Protein AF-0000000074027295 (afdb_homodimer)

Organism: NCBI:txid312168

Foldseek 3Di:
DPCVVVLLVQLVVCLVVVPLDDFPVVLCVSNPDDLCRLCVQLVHHSVLSVCQRQLNCVPPDPSSLVSSCVVSVHDSVSSVVRSVSNNVVNVVD/DPCVVVLLVQLVVCLVVVPLPDFPVVLCVSNPHDLCRLCVQLVHHSVLSVCQRQLNCVPPDPSSLVSSCVVSVHDSVSSVVRSVSNNVVNVVD

InterPro domains:
  IPR001387 Cro/C1-type, helix-turn-helix domain [PF01381] (24-77)
  IPR001387 Cro/C1-type, helix-turn-helix domain [PS50943] (24-80)
  IPR001387 Cro/C1-type, helix-turn-helix domain [SM00530] (23-79)
  IPR001387 Cro/C1-type, helix-turn-helix domain [cd00093] (23-76)
  IPR010982 Lambda repressor-like, DNA-binding domain superfamily [G3DSA:1.10.260.40] (20-90)
  I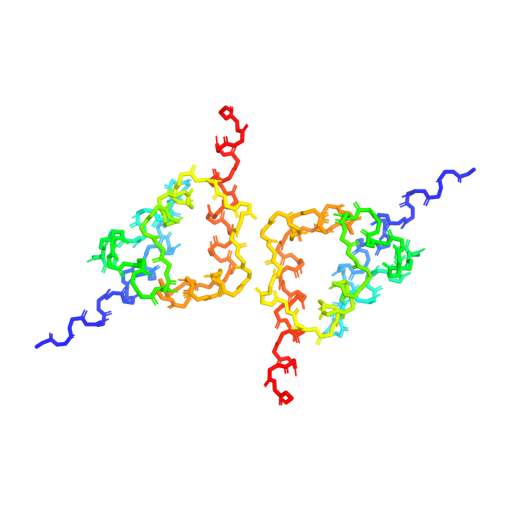PR010982 Lambda repressor-like, DNA-binding domain superfamily [SSF47413] (22-80)
  IPR050807 Transcriptional regulator/dioxygenase, bacterial-type [PTHR46797] (15-81)

Structure (mmCIF, N/CA/C/O backbone):
data_AF-0000000074027295-model_v1
#
loop_
_entity.id
_entity.type
_entity.pdbx_description
1 polymer Helix-turn-helix
#
loop_
_atom_site.group_PDB
_atom_site.id
_atom_site.type_symbol
_atom_site.label_atom_id
_atom_site.label_alt_id
_atom_site.label_comp_id
_atom_site.label_asym_id
_atom_site.label_entity_id
_atom_site.label_seq_id
_atom_site.pdbx_PDB_ins_code
_atom_site.Cartn_x
_atom_site.Cartn_y
_atom_site.Cartn_z
_atom_site.occupancy
_atom_site.B_iso_or_equiv
_atom_site.auth_seq_id
_atom_site.auth_comp_id
_atom_site.auth_asym_id
_atom_site.auth_atom_id
_atom_site.pdbx_PDB_model_num
ATOM 1 N N . MET A 1 1 ? 12.453 28.953 18.469 1 34.28 1 MET A N 1
ATOM 2 C CA . MET A 1 1 ? 12.086 27.766 19.234 1 34.28 1 MET A CA 1
ATOM 3 C C . MET A 1 1 ? 11.633 26.641 18.312 1 34.28 1 MET A C 1
ATOM 5 O O . MET A 1 1 ? 10.68 26.797 17.562 1 34.28 1 MET A O 1
ATOM 9 N N . TRP A 1 2 ? 12.477 25.875 17.781 1 38.69 2 TRP A N 1
ATOM 10 C CA . TRP A 1 2 ? 12.383 24.891 16.703 1 38.69 2 TRP A CA 1
ATOM 11 C C . TRP A 1 2 ? 11.383 23.797 17.062 1 38.69 2 TRP A C 1
ATOM 13 O O . TRP A 1 2 ? 11.539 23.109 18.062 1 38.69 2 TRP A O 1
ATOM 23 N N . GLN A 1 3 ? 10.07 23.984 16.953 1 45.84 3 GLN A N 1
ATOM 24 C CA . GLN A 1 3 ? 8.82 23.312 17.328 1 45.84 3 GLN A CA 1
ATOM 25 C C . GLN A 1 3 ? 8.75 21.922 16.719 1 45.84 3 GLN A C 1
ATOM 27 O O . GLN A 1 3 ? 7.703 21.266 16.75 1 45.84 3 GLN A O 1
ATOM 32 N N . PHE A 1 4 ? 9.719 21.578 16.031 1 50.09 4 PHE A N 1
ATOM 33 C CA . PHE A 1 4 ? 9.812 20.281 15.352 1 50.09 4 PHE A CA 1
ATOM 34 C C . PHE A 1 4 ? 9.703 19.141 16.344 1 50.09 4 PHE A C 1
ATOM 36 O O . PHE A 1 4 ? 9.352 18.016 15.969 1 50.09 4 PHE A O 1
ATOM 43 N N . PRO A 1 5 ? 10.219 19.266 17.516 1 54.22 5 PRO A N 1
ATOM 44 C CA . PRO A 1 5 ? 10.289 18.094 18.391 1 54.22 5 PRO A CA 1
ATOM 45 C C . PRO A 1 5 ? 8.914 17.625 18.859 1 54.22 5 PRO A C 1
ATOM 47 O O . PRO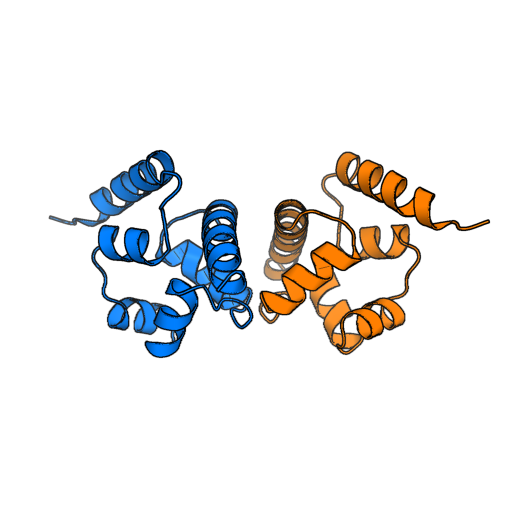 A 1 5 ? 8.719 16.422 19.094 1 54.22 5 PRO A O 1
ATOM 50 N N . THR A 1 6 ? 7.996 18.484 18.953 1 56.75 6 THR A N 1
ATOM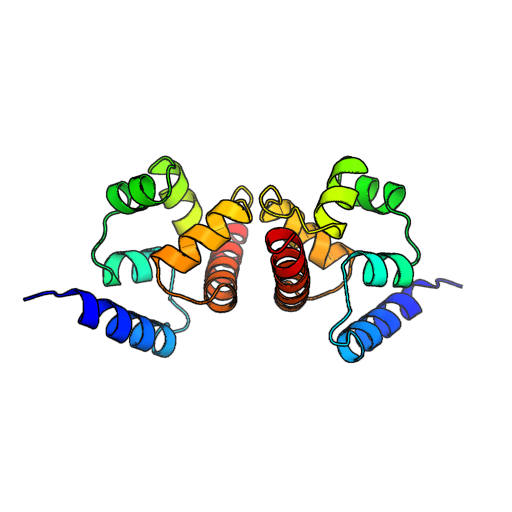 51 C CA . THR A 1 6 ? 6.695 18.172 19.547 1 56.75 6 THR A CA 1
ATOM 52 C C . THR A 1 6 ? 5.883 17.281 18.609 1 56.75 6 THR A C 1
ATOM 54 O O . THR A 1 6 ? 5.125 16.422 19.062 1 56.75 6 THR A O 1
ATOM 57 N N . ILE A 1 7 ? 6.188 17.547 17.438 1 54.62 7 ILE A N 1
ATOM 58 C CA . ILE A 1 7 ? 5.383 16.828 16.453 1 54.62 7 ILE A CA 1
ATOM 59 C C . ILE A 1 7 ? 5.66 15.328 16.562 1 54.62 7 ILE A C 1
ATOM 61 O O . ILE A 1 7 ? 4.73 14.516 16.531 1 54.62 7 ILE A O 1
ATOM 65 N N . PHE A 1 8 ? 6.93 14.984 16.688 1 55.16 8 PHE A N 1
ATOM 66 C CA . PHE A 1 8 ? 7.289 13.578 16.828 1 55.16 8 PHE A CA 1
ATOM 67 C C . PHE A 1 8 ? 6.633 12.961 18.047 1 55.16 8 PHE A C 1
ATOM 69 O O . PHE A 1 8 ? 6.172 11.82 18.016 1 55.16 8 PHE A O 1
ATOM 76 N N . VAL A 1 9 ? 6.766 13.695 19.109 1 54.19 9 VAL A N 1
ATOM 77 C CA . VAL A 1 9 ? 6.176 13.195 20.344 1 54.19 9 VAL A CA 1
ATOM 78 C C . VAL A 1 9 ? 4.668 13.023 20.172 1 54.19 9 VAL A C 1
ATOM 80 O O . VAL A 1 9 ? 4.086 12.047 20.641 1 54.19 9 VAL A O 1
ATOM 83 N N . ILE A 1 10 ? 4.16 13.969 19.5 1 51.97 10 ILE A N 1
ATOM 84 C CA . ILE A 1 10 ? 2.715 13.914 19.312 1 51.97 10 ILE A CA 1
ATOM 85 C C . ILE A 1 10 ? 2.348 12.711 18.453 1 51.97 10 ILE A C 1
ATOM 87 O O . ILE A 1 10 ? 1.39 11.992 18.75 1 51.97 10 ILE A O 1
ATOM 91 N N . ILE A 1 11 ? 3.215 12.531 17.469 1 53.41 11 ILE A N 1
ATOM 92 C CA . ILE A 1 11 ? 2.939 11.406 16.594 1 53.41 11 ILE A CA 1
ATOM 93 C C . ILE A 1 11 ? 2.971 10.109 17.375 1 53.41 11 ILE A C 1
ATOM 95 O O . ILE A 1 11 ? 2.133 9.227 17.172 1 53.41 11 ILE A O 1
ATOM 99 N N . ARG A 1 12 ? 3.992 10.039 18.094 1 55.5 12 ARG A N 1
ATOM 100 C CA . ARG A 1 12 ? 4.078 8.859 18.938 1 55.5 12 ARG A CA 1
ATOM 101 C C . ARG A 1 12 ? 2.838 8.719 19.812 1 55.5 12 ARG A C 1
ATOM 103 O O . ARG A 1 12 ? 2.326 7.613 20.016 1 55.5 12 ARG A O 1
ATOM 110 N N . ILE A 1 13 ? 2.473 9.734 20.406 1 52.91 13 ILE A N 1
ATOM 111 C CA . ILE A 1 13 ? 1.288 9.711 21.25 1 52.91 13 ILE A CA 1
ATOM 112 C C . ILE A 1 13 ? 0.061 9.352 20.422 1 52.91 13 ILE A C 1
ATOM 114 O O . ILE A 1 13 ? -0.791 8.578 20.859 1 52.91 13 ILE A O 1
ATOM 118 N N . ILE A 1 14 ? 0.11 9.977 19.312 1 51.75 14 ILE A N 1
ATOM 119 C CA . ILE A 1 14 ? -1.014 9.688 18.438 1 51.75 14 ILE A CA 1
ATOM 120 C C . ILE A 1 14 ? -1.02 8.203 18.078 1 51.75 14 ILE A C 1
ATOM 122 O O . ILE A 1 14 ? -2.07 7.555 18.094 1 51.75 14 ILE A O 1
ATOM 126 N N . ASN A 1 15 ? 0.142 7.742 17.703 1 52.56 15 ASN A N 1
ATOM 127 C CA . ASN A 1 15 ? 0.235 6.305 17.469 1 52.56 15 ASN A CA 1
ATOM 128 C C . ASN A 1 15 ? -0.338 5.512 18.641 1 52.56 15 ASN A C 1
ATOM 130 O O . ASN A 1 15 ? -0.957 4.465 18.438 1 52.56 15 ASN A O 1
ATOM 134 N N . TYR A 1 16 ? 0.054 5.953 19.766 1 48.75 16 TYR A N 1
ATOM 135 C CA . TYR A 1 16 ? -0.433 5.312 20.984 1 48.75 16 TYR A CA 1
ATOM 136 C C . TYR A 1 16 ? -1.922 5.574 21.172 1 48.75 16 TYR A C 1
ATOM 138 O O . TYR A 1 16 ? -2.643 4.723 21.703 1 48.75 16 TYR A O 1
ATOM 146 N N . THR A 1 17 ? -2.307 6.699 20.922 1 48.16 17 THR A N 1
ATOM 147 C CA . THR A 1 17 ? -3.691 7.055 21.203 1 48.16 17 THR A CA 1
ATOM 148 C C . THR A 1 17 ? -4.57 6.84 19.969 1 48.16 17 THR A C 1
ATOM 150 O O . THR A 1 17 ? -5.73 7.254 19.953 1 48.16 17 THR A O 1
ATOM 153 N N . ILE A 1 18 ? -3.912 6.75 18.922 1 48.94 18 ILE A N 1
ATOM 154 C CA . ILE A 1 18 ? -4.801 6.543 17.781 1 48.94 18 ILE A CA 1
ATOM 155 C C . ILE A 1 18 ? -5.836 5.477 18.125 1 48.94 18 ILE A C 1
ATOM 157 O O . ILE A 1 18 ? -5.508 4.289 18.219 1 48.94 18 ILE A O 1
ATOM 161 N N . GLY A 1 19 ? -6.582 5.727 18.938 1 48.5 19 GLY A N 1
ATOM 162 C CA . GLY A 1 19 ? -7.75 4.891 19.172 1 48.5 19 GLY A CA 1
ATOM 163 C C . GLY A 1 19 ? -8.445 4.461 17.891 1 48.5 19 GLY A C 1
ATOM 164 O O . GLY A 1 19 ? -7.938 4.707 16.797 1 48.5 19 GLY A O 1
ATOM 165 N N . SER A 1 20 ? -9.438 3.586 17.938 1 52.31 20 SER A N 1
ATOM 166 C CA . SER A 1 20 ? -10.328 2.998 16.938 1 52.31 20 SER A CA 1
ATOM 167 C C . SER A 1 20 ? -10.773 4.035 15.914 1 52.31 20 SER A C 1
ATOM 169 O O . SER A 1 20 ? -11.188 3.684 14.805 1 52.31 20 SER A O 1
ATOM 171 N N . ASP A 1 21 ? -10.531 5.375 16.203 1 57.62 21 ASP A N 1
ATOM 172 C CA . ASP A 1 21 ? -11.164 6.375 15.352 1 57.62 21 ASP A CA 1
ATOM 173 C C . ASP A 1 21 ? -10.125 7.164 14.57 1 57.62 21 ASP A C 1
ATOM 175 O O . ASP A 1 21 ? -10.438 8.203 13.977 1 57.62 21 ASP A O 1
ATOM 179 N N . ALA A 1 22 ? -8.938 6.727 14.633 1 65.06 22 ALA A N 1
ATOM 180 C CA . ALA A 1 22 ? -7.957 7.547 13.93 1 65.06 22 ALA A CA 1
ATOM 181 C C . ALA A 1 22 ? -8.102 7.39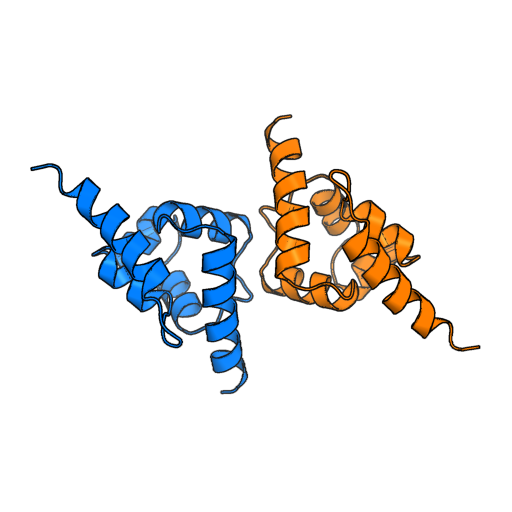1 12.414 1 65.06 22 ALA A C 1
ATOM 183 O O . ALA A 1 22 ? -8.375 6.297 11.922 1 65.06 22 ALA A O 1
ATOM 184 N N . ASN A 1 23 ? -8.102 8.578 11.867 1 82.12 23 ASN A N 1
ATOM 185 C CA . ASN A 1 23 ? -8.094 8.68 10.414 1 82.12 23 ASN A CA 1
ATOM 186 C C . ASN A 1 23 ? -7.023 9.648 9.93 1 82.12 23 ASN A C 1
ATOM 188 O O . ASN A 1 23 ? -6.359 10.305 10.734 1 82.12 23 ASN A O 1
ATO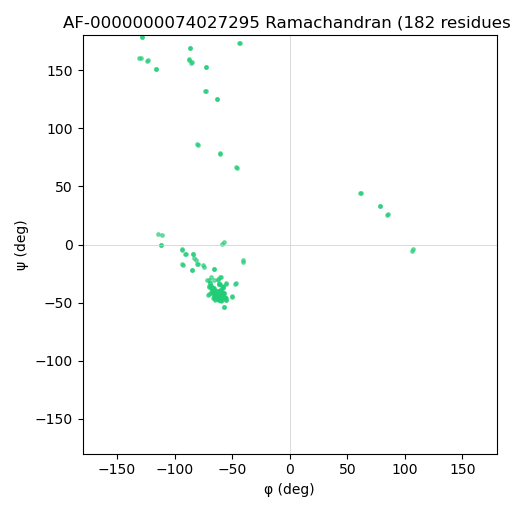M 192 N N . LEU A 1 24 ? -6.656 9.555 8.719 1 89.69 24 LEU A N 1
ATOM 193 C CA . LEU A 1 24 ? -5.621 10.375 8.102 1 89.69 24 LEU A CA 1
ATOM 194 C C . LEU A 1 24 ? -5.824 11.852 8.438 1 89.69 24 LEU A C 1
ATOM 196 O O . LEU A 1 24 ? -4.859 12.57 8.695 1 89.69 24 LEU A O 1
ATOM 200 N N . LYS A 1 25 ? -7.035 12.234 8.555 1 90.81 25 LYS A N 1
ATOM 201 C CA . LYS A 1 25 ? -7.375 13.617 8.883 1 90.81 25 LYS A CA 1
ATOM 202 C C . LYS A 1 25 ? -6.883 13.984 10.281 1 90.81 25 LYS A C 1
ATOM 204 O O . LYS A 1 25 ? -6.273 15.039 10.469 1 90.81 25 LYS A O 1
ATOM 209 N N . LYS A 1 26 ? -7.156 13.141 11.164 1 88.25 26 LYS A N 1
ATOM 210 C CA . LYS A 1 26 ? -6.758 13.398 12.539 1 88.25 26 LYS A CA 1
ATOM 211 C C . LYS A 1 26 ? -5.242 13.539 12.656 1 88.25 26 LYS A C 1
ATOM 213 O O . LYS A 1 26 ? -4.746 14.453 13.32 1 88.25 26 LYS A O 1
ATOM 218 N N . ILE A 1 27 ? -4.535 12.711 12.023 1 87.25 27 ILE A N 1
ATOM 219 C CA . ILE A 1 27 ? -3.076 12.742 12.062 1 87.25 27 ILE A CA 1
ATOM 220 C C . ILE A 1 27 ? -2.574 14.031 11.414 1 87.25 27 ILE A C 1
ATOM 222 O O . ILE A 1 27 ? -1.679 14.695 11.945 1 87.25 27 ILE A O 1
ATOM 226 N N . ARG A 1 28 ? -3.195 14.281 10.281 1 90.12 28 ARG A N 1
ATOM 227 C CA . ARG A 1 28 ? -2.795 15.492 9.578 1 90.12 28 ARG A CA 1
ATOM 228 C C . ARG A 1 28 ? -3.012 16.734 10.445 1 90.12 28 ARG A C 1
ATOM 230 O O . ARG A 1 28 ? -2.145 17.609 10.516 1 90.12 28 ARG A O 1
ATOM 237 N N . ILE A 1 29 ? -4.117 16.797 11.117 1 89.69 29 ILE A N 1
ATOM 238 C CA . ILE A 1 29 ? -4.473 17.922 11.969 1 89.69 29 ILE A CA 1
ATOM 239 C C . ILE A 1 29 ? -3.518 18 13.156 1 89.69 29 ILE A C 1
ATOM 241 O O . ILE A 1 29 ? -3.068 19.078 13.539 1 89.69 29 ILE A O 1
ATOM 245 N N . GLU A 1 30 ? -3.189 16.906 13.695 1 86.12 30 GLU A N 1
ATOM 246 C CA . GLU A 1 30 ? -2.256 16.828 14.82 1 86.12 30 GLU A CA 1
ATOM 247 C C . GLU A 1 30 ? -0.876 17.344 14.414 1 86.12 30 GLU A C 1
ATOM 249 O O . GLU A 1 30 ? -0.157 17.922 15.234 1 86.12 30 GLU A O 1
ATOM 254 N N . MET A 1 31 ? -0.562 17.188 13.219 1 86.88 31 MET A N 1
ATOM 255 C CA . MET A 1 31 ? 0.706 17.688 12.688 1 86.88 31 MET A CA 1
ATOM 256 C C . MET A 1 31 ? 0.629 19.172 12.391 1 86.88 31 MET A C 1
ATOM 258 O O . MET A 1 31 ? 1.637 19.797 12.047 1 86.88 31 MET A O 1
ATOM 262 N N . GLY A 1 32 ? -0.554 19.656 12.328 1 88.69 32 GLY A N 1
ATOM 263 C CA . GLY A 1 32 ? -0.75 21.078 12.133 1 88.69 32 GLY A CA 1
ATOM 264 C C . GLY A 1 32 ? -0.714 21.5 10.672 1 88.69 32 GLY A C 1
ATOM 265 O O . GLY A 1 32 ? -0.349 22.625 10.352 1 88.69 32 GLY A O 1
ATOM 266 N N . VAL A 1 33 ? -1.029 20.625 9.859 1 91.94 33 VAL A N 1
ATOM 267 C CA . VAL A 1 33 ? -0.957 20.969 8.445 1 91.94 33 VAL A CA 1
ATOM 268 C C . VAL A 1 33 ? -2.352 20.906 7.824 1 91.94 33 VAL A C 1
ATOM 270 O O . VAL A 1 33 ? -3.199 20.125 8.258 1 91.94 33 VAL A O 1
ATOM 273 N N . THR A 1 34 ? -2.533 21.719 6.805 1 95.5 34 THR A N 1
ATOM 274 C CA . THR A 1 34 ? -3.777 21.688 6.043 1 95.5 34 THR A CA 1
ATOM 275 C C . THR A 1 34 ? -3.709 20.641 4.938 1 95.5 34 THR A C 1
ATOM 277 O O . THR A 1 34 ? -2.641 20.094 4.656 1 95.5 34 THR A O 1
ATOM 280 N N . GLN A 1 35 ? -4.875 20.406 4.371 1 96.44 35 GLN A N 1
ATOM 281 C CA . GLN A 1 35 ? -4.887 19.5 3.221 1 96.44 35 GLN A CA 1
ATOM 282 C C . GLN A 1 35 ? -4.059 20.078 2.072 1 96.44 35 GLN A C 1
ATOM 284 O O . GLN A 1 35 ? -3.336 19.328 1.396 1 96.44 35 GLN A O 1
ATOM 289 N N . LYS A 1 36 ? -4.195 21.344 1.916 1 97.25 36 LYS A N 1
ATOM 290 C CA . LYS A 1 36 ? -3.463 22.031 0.854 1 97.25 36 LYS A CA 1
ATOM 291 C C . LYS A 1 36 ? -1.955 21.906 1.054 1 97.25 36 LYS A C 1
ATOM 293 O O . LYS A 1 36 ? -1.224 21.578 0.113 1 97.25 36 LYS A O 1
ATOM 298 N N . HIS A 1 37 ? -1.551 22.125 2.203 1 97.06 37 HIS A N 1
ATOM 299 C CA . HIS A 1 37 ? -0.127 22.047 2.51 1 97.06 37 HIS A CA 1
ATOM 300 C C . HIS A 1 37 ? 0.383 20.609 2.371 1 97.06 37 HIS A C 1
ATOM 302 O O . HIS A 1 37 ? 1.461 20.391 1.818 1 97.06 37 HIS A O 1
ATOM 308 N N . LEU A 1 38 ? -0.303 19.672 2.893 1 96.38 38 LEU A N 1
ATOM 309 C CA . LEU A 1 38 ? 0.07 18.266 2.742 1 96.38 38 LEU A CA 1
ATOM 310 C C . LEU A 1 38 ? 0.176 17.891 1.269 1 96.38 38 LEU A C 1
ATOM 312 O O . LEU A 1 38 ? 1.119 17.203 0.866 1 96.38 38 LEU A O 1
ATOM 316 N N . ALA A 1 39 ? -0.8 18.297 0.481 1 97.69 39 ALA A N 1
ATOM 317 C CA . ALA A 1 39 ? -0.813 18.031 -0.955 1 97.69 39 ALA A CA 1
ATOM 318 C C . ALA A 1 39 ? 0.443 18.578 -1.627 1 97.69 39 ALA A C 1
ATOM 320 O O . ALA A 1 39 ? 1.052 17.891 -2.461 1 97.69 39 ALA A O 1
ATOM 321 N N . LYS A 1 40 ? 0.799 19.734 -1.22 1 97.62 40 LYS A N 1
ATOM 322 C CA . LYS A 1 40 ? 2.008 20.344 -1.757 1 97.62 40 LYS A CA 1
ATOM 323 C C . LYS A 1 40 ? 3.248 19.531 -1.404 1 97.62 40 LYS A C 1
ATOM 325 O O . LYS A 1 40 ? 4.086 19.266 -2.266 1 97.62 40 LYS A O 1
ATOM 330 N N . MET A 1 41 ? 3.342 19.109 -0.179 1 96.06 41 MET A N 1
ATOM 331 C CA . MET A 1 41 ? 4.473 18.297 0.269 1 96.06 41 MET A CA 1
ATOM 332 C C . MET A 1 41 ? 4.535 16.984 -0.5 1 96.06 41 MET A C 1
ATOM 334 O O . MET A 1 41 ? 5.625 16.484 -0.779 1 96.06 41 MET A O 1
ATOM 338 N N . MET A 1 42 ? 3.439 16.469 -0.839 1 96.94 42 MET A N 1
ATOM 339 C CA . MET A 1 42 ? 3.34 15.188 -1.52 1 96.94 42 MET A CA 1
ATOM 340 C C . MET A 1 42 ? 3.5 15.352 -3.027 1 96.94 42 MET A C 1
ATOM 342 O O . MET A 1 42 ? 3.738 14.375 -3.742 1 96.94 42 MET A O 1
ATOM 346 N N . GLY A 1 43 ? 3.266 16.484 -3.5 1 97.31 43 GLY A N 1
ATOM 347 C CA . GLY A 1 43 ? 3.279 16.719 -4.934 1 97.31 43 GLY A CA 1
ATOM 348 C C . GLY A 1 43 ? 2.018 16.25 -5.629 1 97.31 43 GLY A C 1
ATOM 349 O O . GLY A 1 43 ? 2.076 15.711 -6.738 1 97.31 43 GLY A O 1
ATOM 350 N N . VAL A 1 44 ? 0.922 16.328 -4.969 1 97.5 44 VAL A N 1
ATOM 351 C CA . VAL A 1 44 ? -0.374 15.93 -5.504 1 97.5 44 VAL A CA 1
ATOM 352 C C . VAL A 1 44 ? -1.385 17.062 -5.32 1 97.5 44 VAL A C 1
ATOM 354 O O . VAL A 1 44 ? -1.051 18.109 -4.785 1 97.5 44 VAL A O 1
ATOM 357 N N . THR A 1 45 ? -2.578 16.797 -5.797 1 97.69 45 THR A N 1
ATOM 358 C CA . THR A 1 45 ? -3.629 17.797 -5.645 1 97.69 45 THR A CA 1
ATOM 359 C C . THR A 1 45 ? -4.316 17.656 -4.289 1 97.69 45 THR A C 1
ATOM 361 O O . THR A 1 45 ? -4.289 16.594 -3.682 1 97.69 45 THR A O 1
ATOM 364 N N . GLN A 1 46 ? -4.914 18.75 -3.828 1 97.44 46 GLN A N 1
ATOM 365 C CA . GLN A 1 46 ? -5.688 18.719 -2.59 1 97.44 46 GLN A CA 1
ATOM 366 C C . GLN A 1 46 ? -6.824 17.703 -2.674 1 97.44 46 GLN A C 1
ATOM 368 O O . GLN A 1 46 ? -7.156 17.047 -1.684 1 97.44 46 GLN A O 1
ATOM 373 N N . VAL A 1 47 ? -7.41 17.578 -3.818 1 97.38 47 VAL A N 1
ATOM 374 C CA . VAL A 1 47 ? -8.508 16.656 -4.035 1 97.38 47 VAL A CA 1
ATOM 375 C C . VAL A 1 47 ? -8.039 15.227 -3.762 1 97.38 47 VAL A C 1
ATOM 377 O O . VAL A 1 47 ? -8.789 14.406 -3.223 1 97.38 47 VAL A O 1
ATOM 380 N N . TYR A 1 48 ? -6.832 14.961 -4.172 1 96.94 48 TYR A N 1
ATOM 381 C CA . TYR A 1 48 ? -6.23 13.648 -3.938 1 96.94 48 TYR A CA 1
ATOM 382 C C . TYR A 1 48 ? -6.176 13.336 -2.447 1 96.94 48 TYR A C 1
ATOM 384 O O . TYR A 1 48 ? -6.543 12.234 -2.025 1 96.94 48 TYR A O 1
ATOM 392 N N . ILE A 1 49 ? -5.758 14.266 -1.616 1 96.88 49 ILE A N 1
ATOM 393 C CA . ILE A 1 49 ? -5.68 14.094 -0.169 1 96.88 49 ILE A CA 1
ATOM 394 C C . ILE A 1 49 ? -7.078 13.891 0.405 1 96.88 49 ILE A C 1
ATOM 396 O O . ILE A 1 49 ? -7.297 13 1.225 1 96.88 49 ILE A O 1
ATOM 400 N N . SER A 1 50 ? -8 14.656 -0.003 1 96 50 SER A N 1
ATOM 401 C CA . SER A 1 50 ? -9.375 14.57 0.469 1 96 50 SER A CA 1
ATOM 402 C C . SER A 1 50 ? -9.969 13.188 0.197 1 96 50 SER A C 1
ATOM 404 O O . SER A 1 50 ? -10.633 12.609 1.061 1 96 50 SER A O 1
ATOM 406 N N . ARG A 1 51 ? -9.688 12.68 -0.982 1 95.44 51 ARG A N 1
ATOM 407 C CA . ARG A 1 51 ? -10.188 11.359 -1.335 1 95.44 51 ARG A CA 1
ATOM 408 C C . ARG A 1 51 ? -9.633 10.297 -0.392 1 95.44 51 ARG A C 1
ATOM 410 O O . ARG A 1 51 ? -10.375 9.445 0.104 1 95.44 51 ARG A O 1
ATOM 417 N N . ILE A 1 52 ? -8.414 10.367 -0.165 1 95.38 52 ILE A N 1
ATOM 418 C CA . ILE A 1 52 ? -7.766 9.398 0.706 1 95.38 52 ILE A CA 1
ATOM 419 C C . ILE A 1 52 ? -8.344 9.5 2.115 1 95.38 52 ILE A C 1
ATOM 421 O O . ILE A 1 52 ? -8.641 8.477 2.744 1 95.38 52 ILE A O 1
ATOM 425 N N . GLU A 1 53 ? -8.531 10.727 2.605 1 94.19 53 GLU A N 1
ATOM 426 C CA . GLU A 1 53 ? -9.039 10.938 3.957 1 94.19 53 GLU A CA 1
ATOM 427 C C . GLU A 1 53 ? -10.477 10.438 4.09 1 94.19 53 GLU A C 1
ATOM 429 O O . GLU A 1 53 ? -10.914 10.078 5.184 1 94.19 53 GLU A O 1
ATOM 434 N N . ASN A 1 54 ? -11.141 10.336 2.92 1 93.44 54 ASN A N 1
ATOM 435 C CA . ASN A 1 54 ? -12.523 9.867 2.926 1 93.44 54 ASN A CA 1
ATOM 436 C C . ASN A 1 54 ? -12.602 8.359 2.695 1 93.44 54 ASN A C 1
ATOM 438 O O . ASN A 1 54 ? -13.695 7.801 2.604 1 93.44 54 ASN A O 1
ATOM 442 N N . GLY A 1 55 ? -11.508 7.766 2.457 1 94.38 55 GLY A N 1
ATOM 443 C CA . GLY A 1 55 ? -11.477 6.316 2.369 1 94.38 55 GLY A CA 1
ATOM 444 C C . GLY A 1 55 ? -11.32 5.809 0.947 1 94.38 55 GLY A C 1
ATOM 445 O O . GLY A 1 55 ? -11.227 4.602 0.72 1 94.38 55 GLY A O 1
ATOM 446 N N . ASP A 1 56 ? -11.352 6.727 0.003 1 95.38 56 ASP A N 1
ATOM 447 C CA . ASP A 1 56 ? -11.086 6.359 -1.385 1 95.38 56 ASP A CA 1
ATOM 448 C C . ASP A 1 56 ? -9.586 6.234 -1.647 1 95.38 56 ASP A C 1
ATOM 450 O O . ASP A 1 56 ? -8.969 7.148 -2.201 1 95.38 56 ASP A O 1
ATOM 454 N N . ILE A 1 57 ? -9.062 5.023 -1.354 1 96.38 57 ILE A N 1
ATOM 455 C CA . ILE A 1 57 ? -7.609 4.891 -1.345 1 96.38 57 ILE A CA 1
ATOM 456 C C . ILE A 1 57 ? -7.164 4.008 -2.508 1 96.38 57 ILE A C 1
ATOM 458 O O . ILE A 1 57 ? -5.973 3.754 -2.68 1 96.38 57 ILE A O 1
ATOM 462 N N . GLU A 1 58 ? -8.016 3.492 -3.328 1 96.94 58 GLU A N 1
ATOM 463 C CA . GLU A 1 58 ? -7.684 2.498 -4.344 1 96.94 58 GLU A CA 1
ATOM 464 C C . GLU A 1 58 ? -6.656 3.043 -5.332 1 96.94 58 GLU A C 1
ATOM 466 O O . GLU A 1 58 ? -5.797 2.301 -5.812 1 96.94 58 GLU A O 1
ATOM 471 N N . GLY A 1 59 ? -6.66 4.301 -5.512 1 96.81 59 GLY A N 1
ATOM 472 C CA . GLY A 1 59 ? -5.762 4.926 -6.469 1 96.81 59 GLY A CA 1
ATOM 473 C C . GLY A 1 59 ? -4.434 5.34 -5.863 1 96.81 59 GLY A C 1
ATOM 474 O O . GLY A 1 59 ? -3.535 5.797 -6.57 1 96.81 59 GLY A O 1
ATOM 475 N N . LEU A 1 60 ? -4.246 5.273 -4.648 1 97.62 60 LEU A N 1
ATOM 476 C CA . LEU A 1 60 ? -3 5.594 -3.959 1 97.62 60 LEU A CA 1
ATOM 477 C C . LEU A 1 60 ? -1.882 4.652 -4.391 1 97.62 60 LEU A C 1
ATOM 479 O O . LEU A 1 60 ? -2.025 3.43 -4.301 1 97.62 60 LEU A O 1
ATOM 483 N N . THR A 1 61 ? -0.793 5.211 -4.852 1 97.81 61 THR A N 1
ATOM 484 C CA . THR A 1 61 ? 0.341 4.395 -5.27 1 97.81 61 THR A CA 1
ATOM 485 C C . THR A 1 61 ? 1.256 4.094 -4.086 1 97.81 61 THR A C 1
ATOM 487 O O . THR A 1 61 ? 1.227 4.801 -3.076 1 97.81 61 THR A O 1
ATOM 490 N N . MET A 1 62 ? 2.025 3.053 -4.27 1 98.12 62 MET A N 1
ATOM 491 C CA . MET A 1 62 ? 2.996 2.719 -3.232 1 98.12 62 MET A CA 1
ATOM 492 C C . MET A 1 62 ? 3.994 3.855 -3.035 1 98.12 62 MET A C 1
ATOM 494 O O . MET A 1 62 ? 4.441 4.109 -1.914 1 98.12 62 MET A O 1
ATOM 498 N N . ARG A 1 63 ? 4.34 4.543 -4.055 1 97.44 63 ARG A N 1
ATOM 499 C CA . ARG A 1 63 ? 5.199 5.715 -3.949 1 97.44 63 ARG A CA 1
ATOM 500 C C . ARG A 1 63 ? 4.598 6.75 -3.002 1 97.44 63 ARG A C 1
ATOM 502 O O . ARG A 1 63 ? 5.254 7.191 -2.059 1 97.44 63 ARG A O 1
ATOM 509 N N . ASN A 1 64 ? 3.365 7.09 -3.297 1 97.81 64 ASN A N 1
ATOM 510 C CA . ASN A 1 64 ? 2.701 8.109 -2.49 1 97.81 64 ASN A CA 1
ATOM 511 C C . ASN A 1 64 ? 2.4 7.598 -1.082 1 97.81 64 ASN A C 1
ATOM 513 O O . ASN A 1 64 ? 2.436 8.367 -0.119 1 97.81 64 ASN A O 1
ATOM 517 N N . PHE A 1 65 ? 2.133 6.344 -0.995 1 98.06 65 PHE A N 1
ATOM 518 C CA . PHE A 1 65 ? 1.91 5.699 0.295 1 98.06 65 PHE A CA 1
ATOM 519 C C . PHE A 1 65 ? 3.141 5.828 1.184 1 98.06 65 PHE A C 1
ATOM 521 O O . PHE A 1 65 ? 3.041 6.27 2.332 1 98.06 65 PHE A O 1
ATOM 528 N N . LEU A 1 66 ? 4.27 5.523 0.625 1 97.81 66 LEU A N 1
ATOM 529 C CA . LEU A 1 66 ? 5.508 5.586 1.39 1 97.81 66 LEU A CA 1
ATOM 530 C C . LEU A 1 66 ? 5.891 7.031 1.689 1 97.81 66 LEU A C 1
ATOM 532 O O . LEU A 1 66 ? 6.371 7.336 2.783 1 97.81 66 LEU A O 1
ATOM 536 N N . LYS A 1 67 ? 5.645 7.887 0.804 1 97.69 67 LYS A N 1
ATOM 537 C CA . LYS A 1 67 ? 5.902 9.312 1.013 1 97.69 67 LYS A CA 1
ATOM 538 C C . LYS A 1 67 ? 5.02 9.867 2.125 1 97.69 67 LYS A C 1
ATOM 540 O O . LYS A 1 67 ? 5.492 10.625 2.977 1 97.69 67 LYS A O 1
ATOM 545 N N . LEU A 1 68 ? 3.787 9.477 2.068 1 96.75 68 LEU A N 1
ATOM 546 C CA . LEU A 1 68 ? 2.838 9.922 3.084 1 96.75 68 LEU A CA 1
ATOM 547 C C . LEU A 1 68 ? 3.27 9.453 4.469 1 96.75 68 LEU A C 1
ATOM 549 O O . LEU A 1 68 ? 3.254 10.234 5.426 1 96.75 68 LEU A O 1
ATOM 553 N N . ALA A 1 69 ? 3.654 8.211 4.535 1 95.19 69 ALA A N 1
ATOM 554 C CA . ALA A 1 69 ? 4.125 7.676 5.812 1 95.19 69 ALA A CA 1
ATOM 555 C C . ALA A 1 69 ? 5.312 8.477 6.34 1 95.19 69 ALA A C 1
ATOM 557 O O . ALA A 1 69 ? 5.379 8.789 7.527 1 95.19 69 ALA A O 1
ATOM 558 N N . LYS A 1 70 ? 6.191 8.805 5.469 1 95.38 70 LYS A N 1
ATOM 559 C CA . LYS A 1 70 ? 7.383 9.57 5.832 1 95.38 70 LYS A CA 1
ATOM 560 C C . LYS A 1 70 ? 7.012 10.969 6.312 1 95.38 70 LYS A C 1
ATOM 562 O O . LYS A 1 70 ? 7.504 11.43 7.344 1 95.38 70 LYS A O 1
ATOM 567 N N . ILE A 1 71 ? 6.129 11.586 5.605 1 93.94 71 ILE A N 1
ATOM 568 C CA . ILE A 1 71 ? 5.734 12.953 5.926 1 93.94 71 ILE A CA 1
ATOM 569 C C . ILE A 1 71 ? 5.031 12.984 7.281 1 93.94 71 ILE A C 1
ATOM 571 O O . ILE A 1 71 ? 5.262 13.883 8.086 1 93.94 71 ILE A O 1
ATOM 575 N N . LEU A 1 72 ? 4.211 11.984 7.512 1 90.62 72 LEU A N 1
ATOM 576 C CA . LEU A 1 72 ? 3.406 11.938 8.727 1 90.62 72 LEU A CA 1
ATOM 577 C C . LEU A 1 72 ? 4.207 11.352 9.883 1 90.62 72 LEU A C 1
ATOM 579 O O . LEU A 1 72 ? 3.729 11.312 11.023 1 90.62 72 LEU A O 1
ATOM 583 N N . LYS A 1 73 ? 5.387 10.859 9.531 1 88.94 73 LYS A N 1
ATOM 584 C CA . LYS A 1 73 ? 6.289 10.281 10.523 1 88.94 73 LYS A CA 1
ATOM 585 C C . LYS A 1 73 ? 5.648 9.078 11.211 1 88.94 73 LYS A C 1
ATOM 587 O O . LYS A 1 73 ? 5.68 8.977 12.438 1 88.94 73 LYS A O 1
ATOM 592 N N . VAL A 1 74 ? 5.035 8.234 10.469 1 87.31 74 VAL A N 1
ATOM 593 C CA . VAL A 1 74 ? 4.488 6.961 10.922 1 87.31 74 VAL A CA 1
ATOM 594 C C . VAL A 1 74 ? 5.082 5.82 10.102 1 87.31 74 VAL A C 1
ATOM 596 O O . VAL A 1 74 ? 5.57 6.035 8.992 1 87.31 74 VAL A O 1
ATOM 599 N N . SER A 1 75 ? 5.008 4.66 10.695 1 91.31 75 SER A N 1
ATOM 600 C CA . SER A 1 75 ? 5.492 3.52 9.922 1 91.31 75 SER A CA 1
ATOM 601 C C . SER A 1 75 ? 4.527 3.164 8.797 1 91.31 75 SER A C 1
ATOM 603 O O . SER A 1 75 ? 3.328 3.43 8.898 1 91.31 75 SER A O 1
ATOM 605 N N . PRO A 1 76 ? 5.039 2.605 7.793 1 95.94 76 PRO A N 1
ATOM 606 C CA . PRO A 1 76 ? 4.141 2.131 6.738 1 95.94 76 PRO A CA 1
ATOM 607 C C . PRO A 1 76 ? 3.068 1.178 7.262 1 95.94 76 PRO A C 1
ATOM 609 O O . PRO A 1 76 ? 1.942 1.175 6.758 1 95.94 76 PRO A O 1
ATOM 612 N N . PHE A 1 77 ? 3.357 0.44 8.203 1 93.69 77 PHE A N 1
ATOM 613 C CA . PHE A 1 77 ? 2.412 -0.523 8.758 1 93.69 77 PHE A CA 1
ATOM 614 C C . PHE A 1 77 ? 1.298 0.187 9.516 1 93.69 77 PHE A C 1
ATOM 616 O O . PHE A 1 77 ? 0.125 -0.167 9.383 1 93.69 77 PHE A O 1
ATOM 623 N N . GLN A 1 78 ? 1.646 1.141 10.266 1 88.56 78 GLN A N 1
ATOM 624 C CA . GLN A 1 78 ? 0.643 1.935 10.969 1 88.56 78 GLN A CA 1
ATOM 625 C C . GLN A 1 78 ? -0.271 2.662 9.984 1 88.56 78 GLN A C 1
ATOM 627 O O . GLN A 1 78 ? -1.488 2.705 10.172 1 88.56 78 GLN A O 1
ATOM 632 N N . LEU A 1 79 ? 0.323 3.217 9.023 1 93.56 79 LEU A N 1
ATOM 633 C CA . LEU A 1 79 ? -0.465 3.918 8.016 1 93.56 79 LEU A CA 1
ATOM 634 C C . LEU A 1 79 ? -1.424 2.963 7.316 1 93.56 79 LEU A C 1
ATOM 636 O O . LEU A 1 79 ? -2.586 3.301 7.086 1 93.56 79 LEU A O 1
ATOM 640 N N . LEU A 1 80 ? -0.876 1.803 6.957 1 95.44 80 LEU A N 1
ATOM 641 C CA . LEU A 1 80 ? -1.731 0.816 6.305 1 95.44 80 LEU A CA 1
ATOM 642 C C . LEU A 1 80 ? -2.932 0.474 7.18 1 95.44 80 LEU A C 1
ATOM 644 O O . LEU A 1 80 ? -4.059 0.38 6.691 1 95.44 80 LEU A O 1
ATOM 648 N N . GLU A 1 81 ? -2.709 0.25 8.383 1 91.94 81 GLU A N 1
ATOM 649 C CA . GLU A 1 81 ? -3.787 -0.06 9.32 1 91.94 81 GLU A CA 1
ATOM 650 C C . GLU A 1 81 ? -4.855 1.029 9.305 1 91.94 81 GLU A C 1
ATOM 652 O O . GLU A 1 81 ? -6.051 0.735 9.211 1 91.94 81 GLU A O 1
ATOM 657 N N . LEU A 1 82 ? -4.418 2.193 9.344 1 89.75 82 LEU A N 1
ATOM 658 C CA . LEU A 1 82 ? -5.312 3.346 9.352 1 89.75 82 LEU A CA 1
ATOM 659 C C . LEU A 1 82 ? -6.117 3.412 8.055 1 89.75 82 LEU A C 1
ATOM 661 O O . LEU A 1 82 ? -7.336 3.609 8.094 1 89.75 82 LEU A O 1
ATOM 665 N N . LEU A 1 83 ? -5.465 3.242 7.004 1 94.12 83 LEU A N 1
ATOM 666 C CA . LEU A 1 83 ? -6.105 3.359 5.699 1 94.12 83 LEU A CA 1
ATOM 667 C C . LEU A 1 83 ? -7.117 2.238 5.484 1 94.12 83 LEU A C 1
ATOM 669 O O . LEU A 1 83 ? -8.172 2.459 4.895 1 94.12 83 LEU A O 1
ATOM 673 N N . LEU A 1 84 ? -6.789 1.072 5.961 1 94.19 84 LEU A N 1
ATOM 674 C CA . LEU A 1 84 ? -7.691 -0.059 5.777 1 94.19 84 LEU A CA 1
ATOM 675 C C . LEU A 1 84 ? -8.969 0.126 6.598 1 94.19 84 LEU A C 1
ATOM 677 O O . LEU A 1 84 ? -10.047 -0.279 6.164 1 94.19 84 LEU A O 1
ATOM 681 N N . GLU A 1 85 ? -8.828 0.695 7.711 1 89.69 85 GLU A N 1
ATOM 682 C CA . GLU A 1 85 ? -10 0.996 8.523 1 89.69 85 GLU A CA 1
ATOM 683 C C . GLU A 1 85 ? -10.922 1.982 7.809 1 89.69 85 GLU A C 1
ATOM 685 O O . GLU A 1 85 ? -12.141 1.795 7.781 1 89.69 85 GLU A O 1
ATOM 690 N N . GLN A 1 86 ? -10.305 2.941 7.242 1 89.69 86 GLN A N 1
ATOM 691 C CA . GLN A 1 86 ? -11.078 3.943 6.512 1 89.69 86 GLN A CA 1
ATOM 692 C C . GLN A 1 86 ? -11.695 3.348 5.254 1 89.69 86 GLN A C 1
ATOM 694 O O . GLN A 1 86 ? -12.82 3.705 4.883 1 89.69 86 GLN A O 1
ATOM 699 N N . TYR A 1 87 ? -10.969 2.531 4.703 1 92.88 87 TYR A N 1
ATOM 700 C CA . TYR A 1 87 ? -11.43 1.887 3.479 1 92.88 87 TYR A CA 1
ATOM 701 C C . TYR A 1 87 ? -12.648 1.011 3.75 1 92.88 87 TYR A C 1
ATOM 703 O O . TYR A 1 87 ? -13.586 0.977 2.953 1 92.88 87 TYR A O 1
ATOM 711 N N . LYS A 1 88 ? -12.633 0.355 4.816 1 92.12 88 LYS A N 1
ATOM 712 C CA . LYS A 1 88 ? -13.766 -0.476 5.211 1 92.12 88 LYS A CA 1
ATOM 713 C C . LYS A 1 88 ? -15.023 0.368 5.422 1 92.12 88 LYS A C 1
ATOM 715 O O . LYS A 1 88 ? -16.109 -0.01 4.984 1 92.12 88 LYS A O 1
ATOM 720 N N . LYS A 1 89 ? -14.836 1.409 6.043 1 88 89 LYS A N 1
ATOM 721 C CA . LYS A 1 89 ? -15.953 2.316 6.273 1 88 89 LYS A CA 1
ATOM 722 C C . LYS A 1 89 ? -16.453 2.916 4.961 1 88 89 LYS A C 1
ATOM 724 O O . LYS A 1 89 ? -17.672 3.072 4.766 1 88 89 LYS A O 1
ATOM 729 N N . TYR A 1 90 ? -15.531 3.164 4.164 1 88.12 90 TYR A N 1
ATOM 730 C CA . TYR A 1 90 ? -15.828 3.736 2.855 1 88.12 90 TYR A CA 1
ATOM 731 C C . TYR A 1 90 ? -16.609 2.75 1.995 1 88.12 90 TYR A C 1
ATOM 733 O O . TYR A 1 90 ? -17.578 3.129 1.335 1 88.12 90 TYR A O 1
ATOM 741 N N . LYS A 1 91 ? -16.219 1.521 1.982 1 87.25 91 LYS A N 1
ATOM 742 C CA . LYS A 1 91 ? -16.891 0.51 1.157 1 87.25 91 LYS A CA 1
ATOM 743 C C . LYS A 1 91 ? -18.234 0.115 1.744 1 87.25 91 LYS A C 1
ATOM 745 O O . LYS A 1 91 ? -19.125 -0.354 1.023 1 87.25 91 LYS A O 1
ATOM 750 N N . ARG A 1 92 ? -18.406 0.358 2.883 1 83.12 92 ARG A N 1
ATOM 751 C CA . ARG A 1 92 ? -19.672 0.048 3.521 1 83.12 92 ARG A CA 1
ATOM 752 C C . ARG A 1 92 ? -20.719 1.127 3.229 1 83.12 92 ARG A C 1
ATOM 754 O O . ARG A 1 92 ? -21.922 0.9 3.385 1 83.12 92 ARG A O 1
ATOM 761 N N . ARG A 1 93 ? -20.281 2.168 2.74 1 70.62 93 ARG A N 1
ATOM 762 C CA . ARG A 1 93 ? -21.25 3.205 2.383 1 70.62 93 ARG A CA 1
ATOM 763 C C . ARG A 1 93 ? -21.906 2.902 1.042 1 70.62 93 ARG A C 1
ATOM 765 O O . ARG A 1 93 ? -21.297 2.285 0.168 1 70.62 93 ARG A O 1
ATOM 772 N N . MET B 1 1 ? -10.586 -34.219 -7.785 1 33.94 1 MET B N 1
ATOM 773 C CA . MET B 1 1 ? -9.906 -34 -6.512 1 33.94 1 MET B CA 1
ATOM 774 C C . MET B 1 1 ? -9.523 -32.531 -6.336 1 33.94 1 MET B C 1
ATOM 776 O O . MET B 1 1 ? -8.773 -32 -7.141 1 33.94 1 MET B O 1
ATOM 780 N N . TRP B 1 2 ? -10.359 -31.719 -5.906 1 38.91 2 TRP B N 1
ATOM 781 C CA . TRP B 1 2 ? -10.375 -30.266 -5.852 1 38.91 2 TRP B CA 1
ATOM 782 C C . TRP B 1 2 ? -9.203 -29.734 -5.023 1 38.91 2 TRP B C 1
ATOM 784 O O . TRP B 1 2 ? -9.07 -30.062 -3.844 1 38.91 2 TRP B O 1
ATOM 794 N N . GLN B 1 3 ? -7.957 -29.672 -5.508 1 46.41 3 GLN B N 1
ATOM 795 C CA . GLN B 1 3 ? -6.602 -29.406 -5.039 1 46.41 3 GLN B CA 1
ATOM 796 C C . GLN B 1 3 ? -6.504 -28.031 -4.383 1 46.41 3 GLN B C 1
ATOM 798 O O . GLN B 1 3 ? -5.402 -27.531 -4.141 1 46.41 3 GLN B O 1
ATOM 803 N N . PHE B 1 4 ? -7.555 -27.391 -4.316 1 49.78 4 PHE B N 1
ATOM 804 C CA . PHE B 1 4 ? -7.645 -26.047 -3.744 1 49.78 4 PHE B CA 1
ATOM 805 C C . PHE B 1 4 ? -7.16 -26.047 -2.301 1 49.78 4 PHE B C 1
ATOM 807 O O . PHE B 1 4 ? -6.762 -25 -1.778 1 49.78 4 PHE B O 1
ATOM 814 N N . PRO B 1 5 ? -7.418 -27.031 -1.562 1 54.62 5 PRO B N 1
ATOM 815 C CA . PRO B 1 5 ? -7.133 -26.938 -0.127 1 54.62 5 PRO B CA 1
ATOM 816 C C . PRO B 1 5 ? -5.641 -26.828 0.174 1 54.62 5 PRO B C 1
ATOM 818 O O . PRO B 1 5 ? -5.258 -26.219 1.174 1 54.62 5 PRO B O 1
ATOM 821 N N . THR B 1 6 ? -4.824 -27.375 -0.614 1 57.28 6 THR B N 1
ATOM 822 C CA . THR B 1 6 ? -3.396 -27.453 -0.332 1 57.28 6 THR B CA 1
ATOM 823 C C . THR B 1 6 ? -2.74 -26.078 -0.437 1 57.28 6 THR B C 1
ATOM 825 O O . THR B 1 6 ? -1.783 -25.797 0.283 1 57.28 6 THR B O 1
ATOM 828 N N . ILE B 1 7 ? -3.348 -25.406 -1.28 1 54.47 7 ILE B N 1
ATOM 829 C CA . ILE B 1 7 ? -2.732 -24.109 -1.522 1 54.47 7 ILE B CA 1
ATOM 830 C C . ILE B 1 7 ? -2.799 -23.266 -0.252 1 54.47 7 ILE B C 1
ATOM 832 O O . ILE B 1 7 ? -1.824 -22.594 0.111 1 54.47 7 ILE B O 1
ATOM 836 N N . PHE B 1 8 ? -3.947 -23.297 0.395 1 55.38 8 PHE B N 1
ATOM 837 C CA . PHE B 1 8 ? -4.105 -22.516 1.623 1 55.38 8 PHE B CA 1
ATOM 838 C C . PHE B 1 8 ? -3.1 -22.969 2.676 1 55.38 8 PHE B C 1
ATOM 840 O O . PHE B 1 8 ? -2.537 -22.141 3.395 1 55.38 8 PHE B O 1
ATOM 847 N N . VAL B 1 9 ? -3.037 -24.25 2.824 1 54 9 VAL B N 1
ATOM 848 C CA . VAL B 1 9 ? -2.102 -24.781 3.809 1 54 9 VAL B CA 1
ATOM 849 C C . VAL B 1 9 ? -0.679 -24.359 3.455 1 54 9 VAL B C 1
ATOM 851 O O . VAL B 1 9 ? 0.107 -24 4.34 1 54 9 VAL B O 1
ATOM 854 N N . ILE B 1 10 ? -0.449 -24.406 2.225 1 52 10 ILE B N 1
ATOM 855 C CA . ILE B 1 10 ? 0.905 -24.078 1.801 1 52 10 ILE B CA 1
ATOM 856 C C . ILE B 1 10 ? 1.177 -22.594 2.076 1 52 10 ILE B C 1
ATOM 858 O O . ILE B 1 10 ? 2.254 -22.234 2.557 1 52 10 ILE B O 1
ATOM 862 N N . ILE B 1 11 ? 0.12 -21.844 1.809 1 53.66 11 ILE B N 1
ATOM 863 C CA . ILE B 1 11 ? 0.287 -20.422 2.037 1 53.66 11 ILE B CA 1
ATOM 864 C C . ILE B 1 11 ? 0.602 -20.156 3.508 1 53.66 11 ILE B C 1
ATOM 866 O O . ILE B 1 11 ? 1.45 -19.328 3.832 1 53.66 11 ILE B O 1
ATOM 870 N N . ARG B 1 12 ? -0.194 -20.781 4.242 1 55.62 12 ARG B N 1
ATOM 871 C CA . ARG B 1 12 ? 0.063 -20.641 5.676 1 55.62 12 ARG B CA 1
ATOM 872 C C . ARG B 1 12 ? 1.491 -21.047 6.016 1 55.62 12 ARG B C 1
ATOM 874 O O . ARG B 1 12 ? 2.15 -20.406 6.832 1 55.62 12 ARG B O 1
ATOM 881 N N . ILE B 1 13 ? 1.89 -22.109 5.543 1 52.62 13 ILE B N 1
ATOM 882 C CA . ILE B 1 13 ? 3.244 -22.594 5.797 1 52.62 13 ILE B CA 1
ATOM 883 C C . ILE B 1 13 ? 4.258 -21.594 5.25 1 52.62 13 ILE B C 1
ATOM 885 O O . ILE B 1 13 ? 5.27 -21.297 5.898 1 52.62 13 ILE B O 1
ATOM 889 N N . ILE B 1 14 ? 3.883 -21.172 4.109 1 51.66 14 ILE B N 1
ATOM 890 C CA . ILE B 1 14 ? 4.777 -20.203 3.504 1 51.66 14 ILE B CA 1
ATOM 891 C C . ILE B 1 14 ? 4.852 -18.953 4.387 1 51.66 14 ILE B C 1
ATOM 893 O O . ILE B 1 14 ? 5.938 -18.422 4.625 1 51.66 14 ILE B O 1
ATOM 897 N N . ASN B 1 15 ? 3.689 -18.5 4.789 1 52.75 15 ASN B N 1
ATOM 898 C CA . ASN B 1 15 ? 3.699 -17.391 5.734 1 52.75 15 ASN B CA 1
ATOM 899 C C . ASN B 1 15 ? 4.629 -17.672 6.914 1 52.75 15 ASN B C 1
ATOM 901 O O . ASN B 1 15 ? 5.285 -16.75 7.418 1 52.75 15 ASN B O 1
ATOM 905 N N . TYR B 1 16 ? 4.5 -18.844 7.367 1 48.94 16 TYR B N 1
ATOM 906 C CA . TYR B 1 16 ? 5.34 -19.266 8.484 1 48.94 16 TYR B CA 1
ATOM 907 C C . TYR B 1 16 ? 6.797 -19.375 8.055 1 48.94 16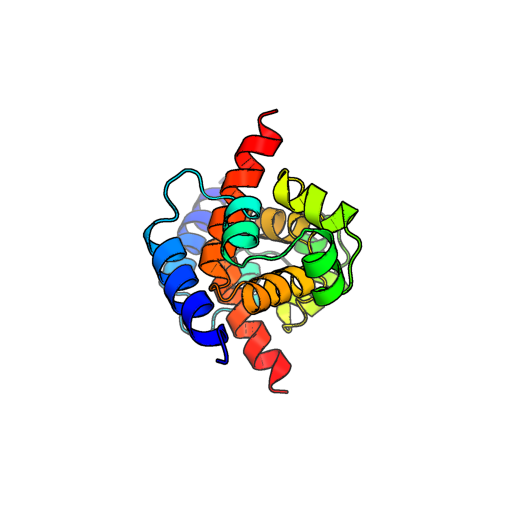 TYR B C 1
ATOM 909 O O . TYR B 1 16 ? 7.707 -19.125 8.844 1 48.94 16 TYR B O 1
ATOM 917 N N . THR B 1 17 ? 7.004 -19.875 6.949 1 48.47 17 THR B N 1
ATOM 918 C CA . THR B 1 17 ? 8.375 -20.156 6.539 1 48.47 17 THR B CA 1
ATOM 919 C C . THR B 1 17 ? 8.938 -18.984 5.727 1 48.47 17 THR B C 1
ATOM 921 O O . THR B 1 17 ? 10.016 -19.094 5.133 1 48.47 17 THR B O 1
ATOM 924 N N . ILE B 1 18 ? 8.078 -18.234 5.309 1 49.34 18 ILE B N 1
ATOM 925 C CA . ILE B 1 18 ? 8.664 -17.141 4.527 1 49.34 18 ILE B CA 1
ATOM 926 C C . ILE B 1 18 ? 9.852 -16.547 5.281 1 49.34 18 ILE B C 1
ATOM 928 O O . ILE B 1 18 ? 9.68 -15.875 6.297 1 49.34 18 ILE B O 1
ATOM 932 N N . GLY B 1 19 ? 10.766 -17.219 5.41 1 48.72 19 GLY B N 1
ATOM 933 C CA . GLY B 1 19 ? 12.031 -16.703 5.895 1 48.72 19 GLY B CA 1
ATOM 934 C C . GLY B 1 19 ? 12.422 -15.391 5.254 1 48.72 19 GLY B C 1
ATOM 935 O O . GLY B 1 19 ? 11.633 -14.797 4.516 1 48.72 19 GLY B O 1
ATOM 936 N N . SER B 1 20 ? 13.484 -14.734 5.691 1 52.5 20 SER B N 1
ATOM 937 C CA . SER B 1 20 ? 14.148 -13.5 5.297 1 52.5 20 SER B CA 1
ATOM 938 C C . SER B 1 20 ? 14.211 -13.367 3.779 1 52.5 20 SER B C 1
ATOM 940 O O . SER B 1 20 ? 14.352 -12.258 3.256 1 52.5 20 SER B O 1
ATOM 942 N N . ASP B 1 21 ? 13.961 -14.5 3.029 1 57.31 21 ASP B N 1
ATOM 943 C CA . ASP B 1 21 ? 14.242 -14.445 1.598 1 57.31 21 ASP B CA 1
ATOM 944 C C . ASP B 1 21 ? 12.953 -14.492 0.78 1 57.31 21 ASP B C 1
ATOM 946 O O . ASP B 1 21 ? 12.992 -14.695 -0.436 1 57.31 21 ASP B O 1
ATOM 950 N N . ALA B 1 22 ? 11.883 -14.398 1.435 1 64.88 22 ALA B N 1
ATOM 951 C CA . ALA B 1 22 ? 10.672 -14.531 0.631 1 64.88 22 ALA B CA 1
ATOM 952 C C . ALA B 1 22 ? 10.43 -13.281 -0.206 1 64.88 22 ALA B C 1
ATOM 954 O O . ALA B 1 22 ? 10.664 -12.164 0.258 1 64.88 22 ALA B O 1
ATOM 955 N N . ASN B 1 23 ? 10.18 -13.648 -1.429 1 82.44 23 ASN B N 1
ATOM 956 C CA . ASN B 1 23 ? 9.789 -12.625 -2.395 1 82.44 23 ASN B CA 1
ATOM 957 C C . ASN B 1 23 ? 8.516 -13.023 -3.143 1 82.44 23 ASN B C 1
ATOM 959 O O . ASN B 1 23 ? 8.008 -14.133 -2.967 1 82.44 23 ASN B O 1
ATOM 963 N N . LEU B 1 24 ? 7.859 -12.102 -3.717 1 89.94 24 LEU B N 1
ATOM 964 C CA . LEU B 1 24 ? 6.609 -12.297 -4.445 1 89.94 24 LEU B CA 1
ATOM 965 C C . LEU B 1 24 ? 6.715 -13.484 -5.398 1 89.94 24 LEU B C 1
ATOM 967 O O . LEU B 1 24 ? 5.77 -14.266 -5.531 1 89.94 24 LEU B O 1
ATOM 971 N N . LYS B 1 25 ? 7.859 -13.688 -5.926 1 91.06 25 LYS B N 1
ATOM 972 C CA . LYS B 1 25 ? 8.102 -14.797 -6.848 1 91.06 25 LYS B CA 1
ATOM 973 C C . LYS B 1 25 ? 7.941 -16.141 -6.152 1 91.06 25 LYS B C 1
ATOM 975 O O . LYS B 1 25 ? 7.281 -17.047 -6.672 1 91.06 25 LYS B O 1
ATOM 980 N N . LYS B 1 26 ? 8.531 -16.219 -5.055 1 88.62 26 LYS B N 1
ATOM 981 C CA . LYS B 1 26 ? 8.469 -17.469 -4.309 1 88.62 26 LYS B CA 1
ATOM 982 C C . LYS B 1 26 ? 7.027 -17.828 -3.963 1 88.62 26 LYS B C 1
ATOM 984 O O . LYS B 1 26 ? 6.613 -18.984 -4.121 1 88.62 26 LYS B O 1
ATOM 989 N N . ILE B 1 27 ? 6.289 -16.891 -3.529 1 87.56 27 ILE B N 1
ATOM 990 C CA . ILE B 1 27 ? 4.898 -17.125 -3.162 1 87.56 27 ILE B CA 1
ATOM 991 C C . ILE B 1 27 ? 4.098 -17.531 -4.398 1 87.56 27 ILE B C 1
ATOM 993 O O . ILE B 1 27 ? 3.297 -18.469 -4.348 1 87.56 27 ILE B O 1
ATOM 997 N N . ARG B 1 28 ? 4.367 -16.781 -5.426 1 90.38 28 ARG B N 1
ATOM 998 C CA . ARG B 1 28 ? 3.66 -17.078 -6.668 1 90.38 28 ARG B CA 1
ATOM 999 C C . ARG B 1 28 ? 3.939 -18.5 -7.125 1 90.38 28 ARG B C 1
ATOM 1001 O O . ARG B 1 28 ? 3.021 -19.219 -7.52 1 90.38 28 ARG B O 1
ATOM 1008 N N . ILE B 1 29 ? 5.164 -18.922 -7.059 1 89.88 29 ILE B N 1
ATOM 1009 C CA . ILE B 1 29 ? 5.582 -20.25 -7.48 1 89.88 29 ILE B CA 1
ATOM 1010 C C . ILE B 1 29 ? 4.961 -21.312 -6.566 1 89.88 29 ILE B C 1
ATOM 1012 O O . ILE B 1 29 ? 4.5 -22.344 -7.035 1 89.88 29 ILE B O 1
ATOM 1016 N N . GLU B 1 30 ? 4.926 -21.031 -5.32 1 86.44 30 GLU B N 1
ATOM 1017 C CA . GLU B 1 30 ? 4.32 -21.938 -4.352 1 86.44 30 GLU B CA 1
ATOM 1018 C C . GLU B 1 30 ? 2.832 -22.141 -4.637 1 86.44 30 GLU B C 1
ATOM 1020 O O . GLU B 1 30 ? 2.281 -23.203 -4.375 1 86.44 30 GLU B O 1
ATOM 1025 N N . MET B 1 31 ? 2.234 -21.172 -5.184 1 87.06 31 MET B N 1
ATOM 1026 C CA . MET B 1 31 ? 0.824 -21.234 -5.555 1 87.06 31 MET B CA 1
ATOM 1027 C C . MET B 1 31 ? 0.646 -21.969 -6.879 1 87.06 31 MET B C 1
ATOM 1029 O O . MET B 1 31 ? -0.482 -22.234 -7.301 1 87.06 31 MET B O 1
ATOM 1033 N N . GLY B 1 32 ? 1.726 -22.094 -7.574 1 88.69 32 GLY B N 1
ATOM 1034 C CA . GLY B 1 32 ? 1.696 -22.844 -8.812 1 88.69 32 GLY B CA 1
ATOM 1035 C C . GLY B 1 32 ? 1.243 -22.016 -10.008 1 88.69 32 GLY B C 1
ATOM 1036 O O . GLY B 1 32 ? 0.68 -22.562 -10.961 1 88.69 32 GLY B O 1
ATOM 1037 N N . VAL B 1 33 ? 1.434 -20.812 -9.914 1 92.12 33 VAL B N 1
ATOM 1038 C CA . VAL B 1 33 ? 0.965 -19.969 -11.008 1 92.12 33 VAL B CA 1
ATOM 1039 C C . VAL B 1 33 ? 2.156 -19.297 -11.695 1 92.12 33 VAL B C 1
ATOM 1041 O O . VAL B 1 33 ? 3.172 -19.031 -11.047 1 92.12 33 VAL B O 1
ATOM 1044 N N . THR B 1 34 ? 1.982 -19.031 -12.969 1 95.62 34 THR B N 1
ATOM 1045 C CA . THR B 1 34 ? 2.986 -18.297 -13.727 1 95.62 34 THR B CA 1
ATOM 1046 C C . THR B 1 34 ? 2.762 -16.797 -13.594 1 95.62 34 THR B C 1
ATOM 1048 O O . THR B 1 34 ? 1.727 -16.359 -13.086 1 95.62 34 THR B O 1
ATOM 1051 N N . GLN B 1 35 ? 3.76 -16.078 -14.062 1 96.56 35 GLN B N 1
ATOM 1052 C CA . GLN B 1 35 ? 3.58 -14.625 -14.094 1 96.56 35 GLN B CA 1
ATOM 1053 C C . GLN B 1 35 ? 2.424 -14.234 -15.016 1 96.56 35 GLN B C 1
ATOM 1055 O O . GLN B 1 35 ? 1.646 -13.336 -14.688 1 96.56 35 GLN B O 1
ATOM 1060 N N . LYS B 1 36 ? 2.359 -14.922 -16.094 1 97.31 36 LYS B N 1
ATOM 1061 C CA . LYS B 1 36 ? 1.305 -14.664 -17.062 1 97.31 36 LYS B CA 1
ATOM 1062 C C . LYS B 1 36 ? -0.076 -14.906 -16.469 1 97.31 36 LYS B C 1
ATOM 1064 O O . LYS B 1 36 ? -0.979 -14.086 -16.609 1 97.31 36 LYS B O 1
ATOM 1069 N N . HIS B 1 37 ? -0.19 -15.969 -15.836 1 97.19 37 HIS B N 1
ATOM 1070 C CA . HIS B 1 37 ? -1.468 -16.312 -15.219 1 97.19 37 HIS B CA 1
ATOM 1071 C C . HIS B 1 37 ? -1.824 -15.344 -14.102 1 97.19 37 HIS B C 1
ATOM 1073 O O . HIS B 1 37 ? -2.973 -14.914 -13.992 1 97.19 37 HIS B O 1
ATOM 1079 N N . LEU B 1 38 ? -0.921 -15.031 -13.25 1 96.5 38 LEU B N 1
ATOM 1080 C CA . LEU B 1 38 ? -1.154 -14.055 -12.188 1 96.5 38 LEU B CA 1
ATOM 1081 C C . LEU B 1 38 ? -1.588 -12.711 -12.773 1 96.5 38 LEU B C 1
ATOM 1083 O O . LEU B 1 38 ? -2.518 -12.078 -12.266 1 96.5 38 LEU B O 1
ATOM 1087 N N . ALA B 1 39 ? -0.909 -12.273 -13.805 1 97.75 39 ALA B N 1
ATOM 1088 C CA . ALA B 1 39 ? -1.232 -11.023 -14.484 1 97.75 39 ALA B CA 1
ATOM 1089 C C . ALA B 1 39 ? -2.674 -11.023 -14.984 1 97.75 39 ALA B C 1
ATOM 1091 O O . ALA B 1 39 ? -3.393 -10.031 -14.828 1 97.75 39 ALA B O 1
ATOM 1092 N N . LYS B 1 40 ? -3.053 -12.117 -15.508 1 97.62 40 LYS B N 1
ATOM 1093 C CA . LYS B 1 40 ? -4.422 -12.258 -15.992 1 97.62 40 LYS B CA 1
ATOM 1094 C C . LYS B 1 40 ? -5.426 -12.141 -14.852 1 97.62 40 LYS B C 1
ATOM 1096 O O . LYS B 1 40 ? -6.422 -11.422 -14.961 1 97.62 40 LYS B O 1
ATOM 1101 N N . MET B 1 41 ? -5.156 -12.805 -13.766 1 96.19 41 MET B N 1
ATOM 1102 C CA . MET B 1 41 ? -6.027 -12.758 -12.594 1 96.19 41 MET B CA 1
ATOM 1103 C C . MET B 1 41 ? -6.133 -11.328 -12.055 1 96.19 41 MET B C 1
ATOM 1105 O O . MET B 1 41 ? -7.188 -10.922 -11.57 1 96.19 41 MET B O 1
ATOM 1109 N N . MET B 1 42 ? -5.098 -10.609 -12.156 1 97 42 MET B N 1
ATOM 1110 C CA . MET B 1 42 ? -5.023 -9.25 -11.625 1 97 42 MET B CA 1
ATOM 1111 C C . MET B 1 42 ? -5.582 -8.242 -12.625 1 97 42 MET B C 1
ATOM 1113 O O . MET B 1 42 ? -5.879 -7.105 -12.266 1 97 42 MET B O 1
ATOM 1117 N N . GLY B 1 43 ? -5.609 -8.602 -13.828 1 97.38 43 GLY B N 1
ATOM 1118 C CA . GLY B 1 43 ? -6.02 -7.68 -14.867 1 97.38 43 GLY B CA 1
ATOM 1119 C C . GLY B 1 43 ? -4.93 -6.699 -15.258 1 97.38 43 GLY B C 1
ATOM 1120 O O . GLY B 1 43 ? -5.207 -5.527 -15.523 1 97.38 43 GLY B O 1
ATOM 1121 N N . VAL B 1 44 ? -3.725 -7.125 -15.195 1 97.5 44 VAL B N 1
ATOM 1122 C CA . VAL B 1 44 ? -2.57 -6.305 -15.555 1 97.5 44 VAL B CA 1
ATOM 1123 C C . VAL B 1 44 ? -1.688 -7.055 -16.547 1 97.5 44 VAL B C 1
ATOM 1125 O O . VAL B 1 44 ? -1.996 -8.188 -16.922 1 97.5 44 VAL B O 1
ATOM 1128 N N . THR B 1 45 ? -0.627 -6.391 -16.953 1 97.75 45 THR B N 1
ATOM 1129 C CA . THR B 1 45 ? 0.302 -7.027 -17.875 1 97.75 45 THR B CA 1
ATOM 1130 C C . THR B 1 45 ? 1.323 -7.875 -17.125 1 97.75 45 THR B C 1
ATOM 1132 O O . THR B 1 45 ? 1.577 -7.641 -15.938 1 97.75 45 THR B O 1
ATOM 1135 N N . GLN B 1 46 ? 1.89 -8.844 -17.812 1 97.5 46 GLN B N 1
ATOM 1136 C CA . GLN B 1 46 ? 2.949 -9.664 -17.234 1 97.5 46 GLN B CA 1
ATOM 1137 C C . GLN B 1 46 ? 4.141 -8.805 -16.812 1 97.5 46 GLN B C 1
ATOM 1139 O O . GLN B 1 46 ? 4.789 -9.078 -15.812 1 97.5 46 GLN B O 1
ATOM 1144 N N . VAL B 1 47 ? 4.434 -7.793 -17.578 1 97.44 47 VAL B N 1
ATOM 1145 C CA . VAL B 1 47 ? 5.539 -6.887 -17.297 1 97.44 47 VAL B CA 1
ATOM 1146 C C . VAL B 1 47 ? 5.324 -6.223 -15.938 1 97.44 47 VAL B C 1
ATOM 1148 O O . VAL B 1 47 ? 6.277 -6.008 -15.188 1 97.44 47 VAL B O 1
ATOM 1151 N N . TYR B 1 48 ? 4.09 -5.887 -15.68 1 97 48 TYR B N 1
ATOM 1152 C CA . TYR B 1 48 ? 3.723 -5.289 -14.398 1 97 48 TYR B CA 1
ATOM 1153 C C . TYR B 1 48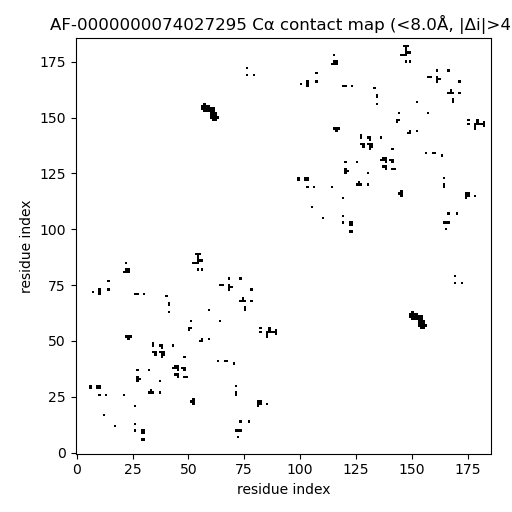 ? 4.086 -6.211 -13.242 1 97 48 TYR B C 1
ATOM 1155 O O . TYR B 1 48 ? 4.68 -5.77 -12.25 1 97 48 TYR B O 1
ATOM 1163 N N . ILE B 1 49 ? 3.793 -7.488 -13.32 1 96.94 49 ILE B N 1
ATOM 1164 C CA . ILE B 1 49 ? 4.105 -8.477 -12.297 1 96.94 49 ILE B CA 1
ATOM 1165 C C . ILE B 1 49 ? 5.617 -8.609 -12.148 1 96.94 49 ILE B C 1
ATOM 1167 O O . ILE B 1 49 ? 6.145 -8.617 -11.031 1 96.94 49 ILE B O 1
ATOM 1171 N N . SER B 1 50 ? 6.316 -8.68 -13.211 1 96.06 50 SER B N 1
ATOM 1172 C CA . SER B 1 50 ? 7.77 -8.812 -13.203 1 96.06 50 SER B CA 1
ATOM 1173 C C . SER B 1 50 ? 8.43 -7.641 -12.477 1 96.06 50 SER B C 1
ATOM 1175 O O . SER B 1 50 ? 9.352 -7.836 -11.688 1 96.06 50 SER B O 1
ATOM 1177 N N . ARG B 1 51 ? 7.918 -6.457 -12.742 1 95.5 51 ARG B N 1
ATOM 1178 C CA . ARG B 1 51 ? 8.461 -5.273 -12.086 1 95.5 51 ARG B CA 1
ATOM 1179 C C . ARG B 1 51 ? 8.297 -5.359 -10.57 1 95.5 51 ARG B C 1
ATOM 1181 O O . ARG B 1 51 ? 9.234 -5.094 -9.82 1 95.5 51 ARG B O 1
ATOM 1188 N N . ILE B 1 52 ? 7.172 -5.746 -10.188 1 95.5 52 ILE B N 1
ATOM 1189 C CA . ILE B 1 52 ? 6.891 -5.852 -8.758 1 95.5 52 ILE B CA 1
ATOM 1190 C C . ILE B 1 52 ? 7.797 -6.906 -8.125 1 95.5 52 ILE B C 1
ATOM 1192 O O . ILE B 1 52 ? 8.367 -6.684 -7.055 1 95.5 52 ILE B O 1
ATOM 1196 N N . GLU B 1 53 ? 7.953 -8.039 -8.797 1 94.31 53 GLU B N 1
ATOM 1197 C CA . GLU B 1 53 ? 8.766 -9.133 -8.266 1 94.31 53 GLU B CA 1
ATOM 1198 C C . GLU B 1 53 ? 10.234 -8.734 -8.18 1 94.31 53 GLU B C 1
ATOM 1200 O O . GLU B 1 53 ? 10.977 -9.266 -7.352 1 94.31 53 GLU B O 1
ATOM 1205 N N . ASN B 1 54 ? 10.578 -7.699 -8.992 1 93.44 54 ASN B N 1
ATOM 1206 C CA . ASN B 1 54 ? 11.961 -7.234 -8.992 1 93.44 54 ASN B CA 1
ATOM 1207 C C . ASN B 1 54 ? 12.164 -6.074 -8.023 1 93.44 54 ASN B C 1
ATOM 1209 O O . ASN B 1 54 ? 13.258 -5.512 -7.934 1 93.44 54 ASN B O 1
ATOM 1213 N N . GLY B 1 55 ? 11.125 -5.621 -7.445 1 94.5 55 GLY B N 1
ATOM 1214 C CA . GLY B 1 55 ? 11.242 -4.617 -6.398 1 94.5 55 GLY B CA 1
ATOM 1215 C C . GLY B 1 55 ? 10.797 -3.238 -6.844 1 94.5 55 GLY B C 1
ATOM 1216 O O . GLY B 1 55 ? 10.789 -2.297 -6.047 1 94.5 55 GLY B O 1
ATOM 1217 N N . ASP B 1 56 ? 10.461 -3.129 -8.109 1 95.38 56 ASP B N 1
ATOM 1218 C CA . ASP B 1 56 ? 9.898 -1.879 -8.609 1 95.38 56 ASP B CA 1
ATOM 1219 C C . ASP B 1 56 ? 8.406 -1.78 -8.289 1 95.38 56 ASP B C 1
ATOM 1221 O O . ASP B 1 56 ? 7.562 -2.037 -9.148 1 95.38 56 ASP B O 1
ATOM 1225 N N . ILE B 1 57 ? 8.125 -1.272 -7.066 1 96.44 57 ILE B N 1
ATOM 1226 C CA . ILE B 1 57 ? 6.75 -1.369 -6.586 1 96.44 57 ILE B CA 1
ATOM 1227 C C . ILE B 1 57 ? 6.129 0.024 -6.516 1 96.44 57 ILE B C 1
ATOM 1229 O O . ILE B 1 57 ? 4.969 0.174 -6.121 1 96.44 57 ILE B O 1
ATOM 1233 N N . GLU B 1 58 ? 6.797 1.078 -6.836 1 96.88 58 GLU B N 1
ATOM 1234 C CA . GLU B 1 58 ? 6.34 2.447 -6.621 1 96.88 58 GLU B CA 1
ATOM 1235 C C . GLU B 1 58 ? 5.035 2.715 -7.367 1 96.88 58 GLU B C 1
ATOM 1237 O O . GLU B 1 58 ? 4.172 3.449 -6.875 1 96.88 58 GLU B O 1
ATOM 1242 N N . GLY B 1 59 ? 4.832 2.023 -8.422 1 96.81 59 GLY B N 1
ATOM 1243 C CA . GLY B 1 59 ? 3.652 2.234 -9.242 1 96.81 59 GLY B CA 1
ATOM 1244 C C . GLY B 1 59 ? 2.484 1.35 -8.844 1 96.81 59 GLY B C 1
ATOM 1245 O O . GLY B 1 59 ? 1.387 1.48 -9.391 1 96.81 59 GLY B O 1
ATOM 1246 N N . LEU B 1 60 ? 2.627 0.466 -8.023 1 97.69 60 LEU B N 1
ATOM 1247 C CA . LEU B 1 60 ? 1.572 -0.412 -7.527 1 97.69 60 LEU B CA 1
ATOM 1248 C C . LEU B 1 60 ? 0.5 0.386 -6.793 1 97.69 60 LEU B C 1
ATOM 1250 O O . LEU B 1 60 ? 0.805 1.123 -5.852 1 97.69 60 LEU B O 1
ATOM 1254 N N . THR B 1 61 ? -0.731 0.237 -7.195 1 97.81 61 THR B N 1
ATOM 1255 C CA . THR B 1 61 ? -1.831 0.941 -6.547 1 97.81 61 THR B CA 1
ATOM 1256 C C . THR B 1 61 ? -2.367 0.135 -5.367 1 97.81 61 THR B C 1
ATOM 1258 O O . THR B 1 61 ? -2.168 -1.08 -5.297 1 97.81 61 THR B O 1
ATOM 1261 N N . MET B 1 62 ? -3.02 0.851 -4.496 1 98.12 62 MET B N 1
ATOM 1262 C CA . MET B 1 62 ? -3.643 0.167 -3.367 1 98.12 62 MET B CA 1
ATOM 1263 C C . MET B 1 62 ? -4.684 -0.836 -3.846 1 98.12 62 MET B C 1
ATOM 1265 O O . MET B 1 62 ? -4.855 -1.898 -3.246 1 98.12 62 MET B O 1
ATOM 1269 N N . ARG B 1 63 ? -5.359 -0.549 -4.902 1 97.44 63 ARG B N 1
ATOM 1270 C CA . ARG B 1 63 ? -6.297 -1.493 -5.5 1 97.44 63 ARG B CA 1
ATOM 1271 C C . ARG B 1 63 ? -5.605 -2.803 -5.855 1 97.44 63 ARG B C 1
ATOM 1273 O O . ARG B 1 63 ? -6.051 -3.879 -5.449 1 97.44 63 ARG B O 1
ATOM 1280 N N . ASN B 1 64 ? -4.539 -2.645 -6.605 1 97.88 64 ASN B N 1
ATOM 1281 C CA . ASN B 1 64 ? -3.82 -3.834 -7.051 1 97.88 64 ASN B CA 1
ATOM 1282 C C . ASN B 1 64 ? -3.113 -4.527 -5.891 1 97.88 64 ASN B C 1
ATOM 1284 O O . ASN B 1 64 ? -2.994 -5.754 -5.875 1 97.88 64 ASN B O 1
ATOM 1288 N N . PHE B 1 65 ? -2.674 -3.752 -4.961 1 98.12 65 PHE B N 1
ATOM 1289 C CA . PHE B 1 65 ? -2.055 -4.277 -3.752 1 98.12 65 PHE B CA 1
ATOM 1290 C C . PHE B 1 65 ? -3.025 -5.176 -2.994 1 98.12 65 PHE B C 1
ATOM 1292 O O . PHE B 1 65 ? -2.689 -6.312 -2.652 1 98.12 65 PHE B O 1
ATOM 1299 N N . LEU B 1 66 ? -4.219 -4.695 -2.805 1 97.88 66 LEU B N 1
ATOM 1300 C CA . LEU B 1 66 ? -5.223 -5.457 -2.068 1 97.88 66 LEU B CA 1
ATOM 1301 C C . LEU B 1 66 ? -5.684 -6.668 -2.875 1 97.88 66 LEU B C 1
ATOM 1303 O O . LEU B 1 66 ? -5.902 -7.742 -2.316 1 97.88 66 LEU B O 1
ATOM 1307 N N . LYS B 1 67 ? -5.777 -6.531 -4.129 1 97.75 67 LYS B N 1
ATOM 1308 C CA . LYS B 1 67 ? -6.141 -7.645 -5.004 1 97.75 67 LYS B CA 1
ATOM 1309 C C . LYS B 1 67 ? -5.082 -8.742 -4.977 1 97.75 67 LYS B C 1
ATOM 1311 O O . LYS B 1 67 ? -5.406 -9.922 -4.902 1 97.75 67 LYS B O 1
ATOM 1316 N N . LEU B 1 68 ? -3.863 -8.289 -5.031 1 96.75 68 LEU B N 1
ATOM 1317 C CA . LEU B 1 68 ? -2.744 -9.227 -4.988 1 96.75 68 LEU B CA 1
ATOM 1318 C C . LEU B 1 68 ? -2.75 -10.016 -3.684 1 96.75 68 LEU B C 1
ATOM 1320 O O . LEU B 1 68 ? -2.584 -11.242 -3.695 1 96.75 68 LEU B O 1
ATOM 1324 N N . ALA B 1 69 ? -2.951 -9.305 -2.607 1 95.31 69 ALA B N 1
ATOM 1325 C CA . ALA B 1 69 ? -3.01 -9.977 -1.311 1 95.31 69 ALA B CA 1
ATOM 1326 C C . ALA B 1 69 ? -4.113 -11.031 -1.287 1 95.31 69 ALA B C 1
ATOM 1328 O O . ALA B 1 69 ? -3.91 -12.133 -0.778 1 95.31 69 ALA B O 1
ATOM 1329 N N . LYS B 1 70 ? -5.215 -10.688 -1.842 1 95.5 70 LYS B N 1
ATOM 1330 C CA . LYS B 1 70 ? -6.355 -11.594 -1.89 1 95.5 70 LYS B CA 1
ATOM 1331 C C . LYS B 1 70 ? -6.047 -12.82 -2.744 1 95.5 70 LYS B C 1
ATOM 1333 O O . LYS B 1 70 ? -6.309 -13.953 -2.334 1 95.5 70 LYS B O 1
ATOM 1338 N N . ILE B 1 71 ? -5.457 -12.594 -3.865 1 94.06 71 ILE B N 1
ATOM 1339 C CA . ILE B 1 71 ? -5.168 -13.672 -4.801 1 94.06 71 ILE B CA 1
ATOM 1340 C C . ILE B 1 71 ? -4.145 -14.625 -4.184 1 94.06 71 ILE B C 1
ATOM 1342 O O . ILE B 1 71 ? -4.27 -15.844 -4.312 1 94.06 71 ILE B O 1
ATOM 1346 N N . LEU B 1 72 ? -3.178 -14.055 -3.506 1 90.69 72 LEU B N 1
ATOM 1347 C CA . LEU B 1 72 ? -2.088 -14.844 -2.939 1 90.69 72 LEU B CA 1
ATOM 1348 C C . LEU B 1 72 ? -2.486 -15.43 -1.592 1 90.69 72 LEU B C 1
ATOM 1350 O O . LEU B 1 72 ? -1.728 -16.203 -0.997 1 90.69 72 LEU B O 1
ATOM 1354 N N . LYS B 1 73 ? -3.65 -14.977 -1.121 1 89.06 73 LYS B N 1
ATOM 1355 C CA . LYS B 1 73 ? -4.188 -15.461 0.15 1 89.06 73 LYS B CA 1
ATOM 1356 C C . LYS B 1 73 ? -3.248 -15.125 1.305 1 89.06 73 LYS B C 1
ATOM 1358 O O . LYS B 1 73 ? -2.947 -15.977 2.137 1 89.06 73 LYS B O 1
ATOM 1363 N N . VAL B 1 74 ? -2.756 -13.938 1.329 1 87.38 74 VAL B N 1
ATOM 1364 C CA . VAL B 1 74 ? -1.957 -13.383 2.418 1 87.38 74 VAL B CA 1
ATOM 1365 C C . VAL B 1 74 ? -2.602 -12.102 2.932 1 87.38 74 VAL B C 1
ATOM 1367 O O . VAL B 1 74 ? -3.379 -11.461 2.217 1 87.38 74 VAL B O 1
ATOM 1370 N N . SER B 1 75 ? -2.238 -11.797 4.148 1 91.5 75 SER B N 1
ATOM 1371 C CA . SER B 1 75 ? -2.764 -10.539 4.664 1 91.5 75 SER B CA 1
ATOM 1372 C C . SER B 1 75 ? -2.086 -9.344 3.998 1 91.5 75 SER B C 1
ATOM 1374 O O . SER B 1 75 ? -0.939 -9.445 3.557 1 91.5 75 SER B O 1
ATOM 1376 N N . PRO B 1 76 ? -2.768 -8.289 3.938 1 95.94 76 PRO B N 1
ATOM 1377 C CA . PRO B 1 76 ? -2.121 -7.078 3.424 1 95.94 76 PRO B CA 1
ATOM 1378 C C . PRO B 1 76 ? -0.843 -6.727 4.18 1 95.94 76 PRO B C 1
ATOM 1380 O O . PRO B 1 76 ? 0.109 -6.215 3.586 1 95.94 76 PRO B O 1
ATOM 1383 N N . PHE B 1 77 ? -0.8 -6.988 5.387 1 93.75 77 PHE B N 1
ATOM 1384 C CA . PHE B 1 77 ? 0.365 -6.664 6.203 1 93.75 77 PHE B CA 1
ATOM 1385 C C . PHE B 1 77 ? 1.542 -7.562 5.844 1 93.75 77 PHE B C 1
ATOM 1387 O O . PHE B 1 77 ? 2.676 -7.094 5.73 1 93.75 77 PHE B O 1
ATOM 1394 N N . GLN B 1 78 ? 1.29 -8.789 5.664 1 88.81 78 GLN B N 1
ATOM 1395 C CA . GLN B 1 78 ? 2.336 -9.711 5.238 1 88.81 78 GLN B CA 1
ATOM 1396 C C . GLN B 1 78 ? 2.873 -9.336 3.859 1 88.81 78 GLN B C 1
ATOM 1398 O O . GLN B 1 78 ? 4.086 -9.359 3.631 1 88.81 78 GLN B O 1
ATOM 1403 N N . LEU B 1 79 ? 1.998 -9.031 3.014 1 93.69 79 LEU B N 1
ATOM 1404 C CA . LEU B 1 79 ? 2.41 -8.633 1.671 1 93.69 79 LEU B CA 1
ATOM 1405 C C . LEU B 1 79 ? 3.266 -7.375 1.717 1 93.69 79 LEU B C 1
ATOM 1407 O O . LEU B 1 79 ? 4.277 -7.281 1.02 1 93.69 79 LEU B O 1
ATOM 1411 N N . LEU B 1 80 ? 2.777 -6.41 2.516 1 95.5 80 LEU B N 1
ATOM 1412 C CA . LEU B 1 80 ? 3.549 -5.18 2.645 1 95.5 80 LEU B CA 1
ATOM 1413 C C . LEU B 1 80 ? 4.965 -5.473 3.123 1 95.5 80 LEU B C 1
ATOM 1415 O O . LEU B 1 80 ? 5.934 -4.906 2.605 1 95.5 80 LEU B O 1
ATOM 1419 N N . GLU B 1 81 ? 5.102 -6.27 4.082 1 92 81 GLU B N 1
ATOM 1420 C CA . GLU B 1 81 ? 6.414 -6.641 4.602 1 92 81 GLU B CA 1
ATOM 1421 C C . GLU B 1 81 ? 7.301 -7.211 3.5 1 92 81 GLU B C 1
ATOM 1423 O O . GLU B 1 81 ? 8.453 -6.805 3.354 1 92 81 GLU B O 1
ATOM 1428 N N . LEU B 1 82 ? 6.75 -8.047 2.756 1 89.94 82 LEU B N 1
ATOM 1429 C CA . LEU B 1 82 ? 7.465 -8.688 1.661 1 89.94 82 LEU B CA 1
ATOM 1430 C C . LEU B 1 82 ? 7.898 -7.664 0.618 1 89.94 82 LEU B C 1
ATOM 1432 O O . LEU B 1 82 ? 9.047 -7.672 0.173 1 89.94 82 LEU B O 1
ATOM 1436 N N . LEU B 1 83 ? 7.027 -6.844 0.279 1 94.31 83 LEU B N 1
ATOM 1437 C CA . LEU B 1 83 ? 7.289 -5.859 -0.767 1 94.31 83 LEU B CA 1
ATOM 1438 C C . LEU B 1 83 ? 8.344 -4.852 -0.315 1 94.31 83 LEU B C 1
ATOM 1440 O O . LEU B 1 83 ? 9.18 -4.422 -1.112 1 94.31 83 LEU B O 1
ATOM 1444 N N . LEU B 1 84 ? 8.289 -4.492 0.936 1 94.25 84 LEU B N 1
ATOM 1445 C CA . LEU B 1 84 ? 9.242 -3.516 1.445 1 94.25 84 LEU B CA 1
ATOM 1446 C C . LEU B 1 84 ? 10.656 -4.102 1.472 1 94.25 84 LEU B C 1
ATOM 1448 O O . LEU B 1 84 ? 11.633 -3.389 1.232 1 94.25 84 LEU B O 1
ATOM 1452 N N . GLU B 1 85 ? 10.734 -5.328 1.755 1 89.88 85 GLU B N 1
ATOM 1453 C CA . GLU B 1 85 ? 12.031 -5.992 1.715 1 89.88 85 GLU B CA 1
ATOM 1454 C C . GLU B 1 85 ? 12.617 -5.984 0.303 1 89.88 85 GLU B C 1
ATOM 1456 O O . GLU B 1 85 ? 13.797 -5.695 0.113 1 89.88 85 GLU B O 1
ATOM 1461 N N . GLN B 1 86 ? 11.766 -6.254 -0.608 1 90 86 GLN B N 1
ATOM 1462 C CA . GLN B 1 86 ? 12.195 -6.262 -2.004 1 90 86 GLN B CA 1
ATOM 1463 C C . GLN B 1 86 ? 12.547 -4.855 -2.479 1 90 86 GLN B C 1
ATOM 1465 O O . GLN B 1 86 ? 13.484 -4.676 -3.26 1 90 86 GLN B O 1
ATOM 1470 N N . TYR B 1 87 ? 11.797 -3.99 -2.006 1 93 87 TYR B N 1
ATOM 1471 C CA . TYR B 1 87 ? 12.008 -2.596 -2.381 1 93 87 TYR B CA 1
ATOM 1472 C C . TYR B 1 87 ? 13.352 -2.09 -1.867 1 93 87 TYR B C 1
ATOM 1474 O O . TYR B 1 87 ? 14.047 -1.355 -2.566 1 93 87 TYR B O 1
ATOM 1482 N N . LYS B 1 88 ? 13.688 -2.477 -0.724 1 92.25 88 LYS B N 1
ATOM 1483 C CA . LYS B 1 88 ? 14.977 -2.102 -0.149 1 92.25 88 LYS B CA 1
ATOM 1484 C C . LYS B 1 88 ? 16.125 -2.662 -0.977 1 92.25 88 LYS B C 1
ATOM 1486 O O . LYS B 1 88 ? 17.109 -1.962 -1.238 1 92.25 88 LYS B O 1
ATOM 1491 N N . LYS B 1 89 ? 15.992 -3.812 -1.35 1 88.06 89 LYS B N 1
ATOM 1492 C CA . LYS B 1 89 ? 17.016 -4.441 -2.18 1 88.06 89 LYS B CA 1
ATOM 1493 C C . LYS B 1 89 ? 17.094 -3.785 -3.555 1 88.06 89 LYS B C 1
ATOM 1495 O O . LYS B 1 89 ? 18.172 -3.596 -4.102 1 88.06 89 LYS B O 1
ATOM 1500 N N . TYR B 1 90 ? 15.977 -3.461 -3.984 1 88.56 90 TYR B N 1
ATOM 1501 C CA . TYR B 1 90 ? 15.852 -2.812 -5.285 1 88.56 90 TYR B CA 1
ATOM 1502 C C . TYR B 1 90 ? 16.5 -1.434 -5.27 1 88.56 90 TYR B C 1
ATOM 1504 O O . TYR B 1 90 ? 17.234 -1.07 -6.199 1 88.56 90 TYR B O 1
ATOM 1512 N N . LYS B 1 91 ? 16.281 -0.668 -4.242 1 87.44 91 LYS B N 1
ATOM 1513 C CA . LYS B 1 91 ? 16.812 0.685 -4.148 1 87.44 91 LYS B CA 1
ATOM 1514 C C . LYS B 1 91 ? 18.312 0.66 -3.838 1 87.44 91 LYS B C 1
ATOM 1516 O O . LYS B 1 91 ? 19.031 1.618 -4.137 1 87.44 91 LYS B O 1
ATOM 1521 N N . ARG B 1 92 ? 18.75 -0.344 -3.404 1 83.38 92 ARG B N 1
ATOM 1522 C CA . ARG B 1 92 ? 20.172 -0.474 -3.105 1 83.38 92 ARG B CA 1
ATOM 1523 C C . ARG B 1 92 ? 20.953 -0.829 -4.359 1 83.38 92 ARG B C 1
ATOM 1525 O O . ARG B 1 92 ? 22.172 -0.656 -4.398 1 83.38 92 ARG B O 1
ATOM 1532 N N . ARG B 1 93 ? 20.297 -1.17 -5.332 1 70.75 93 ARG B N 1
ATOM 1533 C CA . ARG B 1 93 ? 21 -1.458 -6.574 1 70.75 93 ARG B CA 1
ATOM 1534 C C . ARG B 1 93 ? 21.328 -0.173 -7.328 1 70.75 93 ARG B C 1
ATOM 1536 O O . ARG B 1 93 ? 20.594 0.811 -7.234 1 70.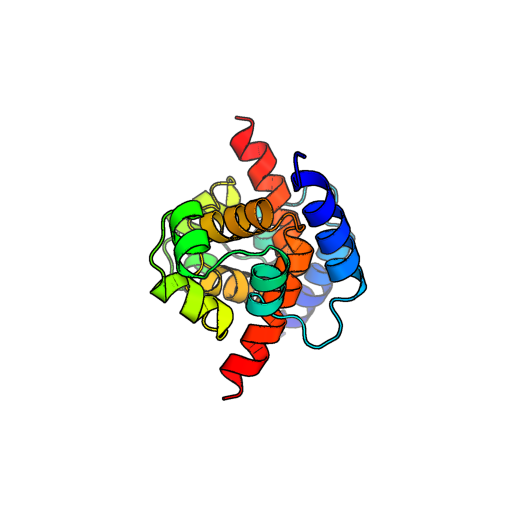75 93 ARG B O 1
#

Sequence (186 aa):
MWQFPTIFVIIRIINYTIGSDANLKKIRIEMGVTQKHLAKMMGVTQVYISRIENGDIEGLTMRNFLKLAKILKVSPFQLLELLLEQYKKYKRRMWQFPTIFVIIRIINYTIGSDANLKKIRIEMGVTQKHLAKMMGVTQVYISRIENGDIEGLTMRNFLKLAKILKVSPFQLLELLLEQYKKYKRR

Radius of gyration: 18.02 Å; Cα contacts (8 Å, |Δi|>4): 191; chains: 2; bounding box: 42×62×39 Å

pLDDT: mean 83.39, std 18.5, range [33.94, 98.12]

Solvent-accessible surface area (backbone atoms only — not comparable to full-atom values): 10224 Å² total; per-residue (Å²): 131,84,68,67,64,54,44,56,53,45,37,52,45,37,66,69,56,47,48,101,76,51,41,63,55,56,55,38,51,72,67,69,48,52,60,60,55,50,14,57,75,70,70,51,52,44,66,58,48,52,34,43,57,62,19,59,42,49,77,44,26,41,45,56,49,52,48,48,18,58,73,66,64,46,51,64,67,57,48,48,54,39,49,51,55,36,29,53,58,38,68,70,98,130,84,70,65,64,56,45,56,54,46,36,52,47,39,67,71,56,49,49,98,76,50,40,64,55,56,54,38,51,72,66,69,44,52,60,59,56,49,14,58,76,70,71,51,50,45,67,58,49,53,35,41,57,61,18,59,42,48,76,44,25,42,45,56,51,52,48,47,19,58,75,65,66,44,51,65,66,57,48,49,55,38,51,51,55,38,29,52,57,37,69,70,100

Nearest PDB structures (foldseek):
  1zzb-assembly1_A-2  TM=8.904E-01  e=2.163E-02  Streptomyces wedmorensis
  2bno-assembly1_A-2  TM=9.001E-01  e=2.665E-02  Streptomyces wedmorensis
  1zz6-assembly1_A-2  TM=8.957E-01  e=3.459E-02  Streptomyces wedmorensis
  1zz7-assembly1_B-2  TM=8.995E-01  e=3.644E-02  Streptomyces wedmorensis
  3qq6-assembly1_A  TM=7.924E-01  e=1.756E-02  Bacillus subtilis

Secondary structure (DSSP, 8-state):
---HHHHHHHHHHHHHH--TT--HHHHHHHTT--HHHHHHHHTS-HHHHHHHHTT--TT-BHHHHHHHHHHHT--HHHHHHHHHHHHHHHHH-/---HHHHHHHHHHHHHH--TT--HHHHHHHTT--HHHHHHHHTS-HHHHHHHHTT--TT-BHHHHHHHHHHHT--HHHHHHHHHHHHHHHHH-